Protein AF-A0A2N1UFN7-F1 (afdb_monomer)

Foldseek 3Di:
DEKEKEWAEEQAADDLVVLLVVVVVVCVVGPPRYAYEYEDQNHLLAPPDNVVSLVSNVVSPHQEYEHAPSNLVDPVSQVVQQVPPHRYAYAQFDPPPRHHHQKDWDPVDPFIEIEGEHECCQDPDDTDHSLVSVCVVVVPDPDQHAYEYEYEDQDLVSLVVSVVVCVVVSHAYEYEYAHNAAWDPPWDQDPSLYTDTSYQHYWEAPCADSQAHPVCCCCCPPVVHDDRGDGGDHKTKMWMKMFDADPSRGTDDMDIDMDTD

Mean predicted aligned error: 3.29 Å

Solvent-accessible surface area (backbone atoms only — not comparable to full-atom values): 13622 Å² total; per-residue (Å²): 114,56,29,40,34,40,37,12,38,24,29,53,87,74,58,54,69,58,48,29,54,50,43,51,54,52,28,70,75,62,36,87,79,41,45,31,32,35,31,31,19,39,20,55,51,63,47,89,59,49,69,63,52,51,48,40,45,46,78,31,62,42,63,36,38,30,52,30,75,62,8,60,74,36,68,67,41,38,51,53,40,48,62,63,83,60,63,50,31,33,43,46,26,44,65,89,88,49,64,53,39,28,59,46,78,44,66,94,46,97,60,48,34,36,40,35,22,28,43,70,58,68,62,90,67,89,51,52,61,41,68,61,54,46,50,53,51,57,74,71,51,88,72,83,58,21,35,39,34,36,41,36,34,64,52,63,64,59,57,49,49,53,58,56,70,48,54,86,65,82,64,44,42,34,38,44,16,28,70,65,44,69,58,49,85,76,54,47,70,48,96,84,22,29,32,43,32,75,19,38,10,38,22,34,25,66,54,30,50,93,28,22,21,57,69,53,39,41,36,46,72,72,71,61,43,93,70,78,91,47,69,25,48,74,45,46,32,33,23,30,34,39,40,34,26,47,95,78,39,34,46,76,48,74,51,74,54,72,51,75,96

pLDDT: mean 94.78, std 3.5, range [82.25, 98.69]

Structure (mmCIF, N/CA/C/O backbone):
data_AF-A0A2N1UFN7-F1
#
_entry.id   AF-A0A2N1UFN7-F1
#
loop_
_atom_site.group_PDB
_atom_site.id
_atom_site.type_symbol
_atom_site.label_atom_id
_atom_site.label_alt_id
_atom_site.label_comp_id
_atom_site.label_asym_id
_atom_site.label_entity_id
_atom_site.label_seq_id
_atom_site.pdbx_PDB_ins_code
_atom_site.Cartn_x
_atom_site.Cartn_y
_atom_site.Cartn_z
_atom_site.occupancy
_atom_site.B_iso_or_equiv
_atom_site.auth_seq_id
_atom_site.auth_comp_id
_atom_site.auth_asym_id
_atom_site.auth_atom_id
_atom_site.pdbx_PDB_model_num
ATOM 1 N N . MET A 1 1 ? -2.316 7.091 20.960 1.00 82.25 1 MET A N 1
ATOM 2 C CA . MET A 1 1 ? -3.104 6.844 19.736 1.00 82.25 1 MET A CA 1
ATOM 3 C C . MET A 1 1 ? -2.159 6.270 18.703 1.00 82.25 1 MET A C 1
ATOM 5 O O . MET A 1 1 ? -1.122 6.895 18.494 1.00 82.25 1 MET A O 1
ATOM 9 N N . PRO A 1 2 ? -2.437 5.084 18.143 1.00 93.38 2 PRO A N 1
ATOM 10 C CA . PRO A 1 2 ? -1.609 4.537 17.079 1.00 93.38 2 PRO A CA 1
ATOM 11 C C . PRO A 1 2 ? -1.730 5.412 15.825 1.00 93.38 2 PRO A C 1
ATOM 13 O O . PRO A 1 2 ? -2.804 5.942 15.520 1.00 93.38 2 PRO A O 1
ATOM 16 N N . VAL A 1 3 ? -0.605 5.586 15.134 1.00 96.75 3 VAL A N 1
ATOM 17 C CA . VAL A 1 3 ? -0.503 6.389 13.914 1.00 96.75 3 VAL A CA 1
ATOM 18 C C . VAL A 1 3 ? 0.134 5.535 12.838 1.00 96.75 3 VAL A C 1
ATOM 20 O O . VAL A 1 3 ? 1.147 4.880 13.084 1.00 96.75 3 VAL A O 1
ATOM 23 N N . PHE A 1 4 ? -0.463 5.550 11.656 1.00 98.06 4 PHE A N 1
ATOM 24 C CA . PHE A 1 4 ? -0.008 4.776 10.513 1.00 98.06 4 PHE A CA 1
ATOM 25 C C . PHE A 1 4 ? 0.321 5.724 9.372 1.00 98.06 4 PHE A C 1
ATOM 27 O O . PHE A 1 4 ? -0.502 6.564 9.013 1.00 98.06 4 PHE A O 1
ATOM 34 N N . ALA A 1 5 ? 1.511 5.583 8.804 1.00 98.31 5 ALA A N 1
ATOM 35 C CA . ALA A 1 5 ? 1.899 6.239 7.572 1.00 98.31 5 ALA A CA 1
ATOM 36 C C . ALA A 1 5 ? 1.827 5.232 6.427 1.00 98.31 5 ALA A C 1
ATOM 38 O O . ALA A 1 5 ? 2.474 4.188 6.471 1.00 98.31 5 ALA A O 1
ATOM 39 N N . PHE A 1 6 ? 1.063 5.558 5.392 1.00 98.38 6 PHE A N 1
ATOM 40 C CA . PHE A 1 6 ? 1.024 4.806 4.149 1.00 98.38 6 PHE A CA 1
ATOM 41 C C . PHE A 1 6 ? 1.709 5.626 3.061 1.00 98.38 6 PHE A C 1
ATOM 43 O O . PHE A 1 6 ? 1.212 6.678 2.657 1.00 98.38 6 PHE A O 1
ATOM 50 N N . LEU A 1 7 ? 2.872 5.166 2.614 1.00 98.19 7 LEU A N 1
ATOM 51 C CA . LEU A 1 7 ? 3.617 5.777 1.523 1.00 98.19 7 LEU A CA 1
ATOM 52 C C . LEU A 1 7 ? 3.103 5.242 0.182 1.00 98.19 7 LEU A C 1
ATOM 54 O O . LEU A 1 7 ? 2.781 4.054 0.058 1.00 98.19 7 LEU A O 1
ATOM 58 N N . GLY A 1 8 ? 3.064 6.114 -0.825 1.00 96.50 8 GLY A N 1
ATOM 59 C CA . GLY A 1 8 ? 2.661 5.782 -2.187 1.00 96.50 8 GLY A CA 1
ATOM 60 C C . GLY A 1 8 ? 3.509 4.675 -2.823 1.00 96.50 8 GLY A C 1
ATOM 61 O O . GLY A 1 8 ? 4.500 4.201 -2.267 1.00 96.50 8 GLY A O 1
ATOM 62 N N . VAL A 1 9 ? 3.125 4.241 -4.023 1.00 96.38 9 VAL A N 1
ATOM 63 C CA . VAL A 1 9 ? 3.780 3.115 -4.702 1.00 96.38 9 VAL A CA 1
ATOM 64 C C . VAL A 1 9 ? 5.202 3.480 -5.129 1.00 96.38 9 VAL A C 1
ATOM 66 O O . VAL A 1 9 ? 5.402 4.316 -6.011 1.00 96.38 9 VAL A O 1
ATOM 69 N N . PHE A 1 10 ? 6.197 2.807 -4.554 1.00 96.12 10 PHE A N 1
ATOM 70 C CA . PHE A 1 10 ? 7.599 2.920 -4.944 1.00 96.12 10 PHE A CA 1
ATOM 71 C C . PHE A 1 10 ? 7.788 2.293 -6.319 1.00 96.12 10 PHE A C 1
ATOM 73 O O . PHE A 1 10 ? 7.566 1.092 -6.502 1.00 96.12 10 PHE A O 1
ATOM 80 N N . GLN A 1 11 ? 8.203 3.109 -7.289 1.00 93.25 11 GLN A N 1
ATOM 81 C CA . GLN A 1 11 ? 8.347 2.668 -8.678 1.00 93.25 11 GLN A CA 1
ATOM 82 C C . GLN A 1 11 ? 9.756 2.167 -9.014 1.00 93.25 11 GLN A C 1
ATOM 84 O O . GLN A 1 11 ? 9.915 1.267 -9.839 1.00 93.25 11 GLN A O 1
ATOM 89 N N . HIS A 1 12 ? 10.777 2.726 -8.363 1.00 91.19 12 HIS A N 1
ATOM 90 C CA . HIS A 1 12 ? 12.188 2.469 -8.648 1.00 91.19 12 HIS A CA 1
ATOM 91 C C . HIS A 1 12 ? 13.033 2.508 -7.376 1.00 91.19 12 HIS A C 1
ATOM 93 O O . HIS A 1 12 ? 12.540 2.855 -6.304 1.00 91.19 12 HIS A O 1
AT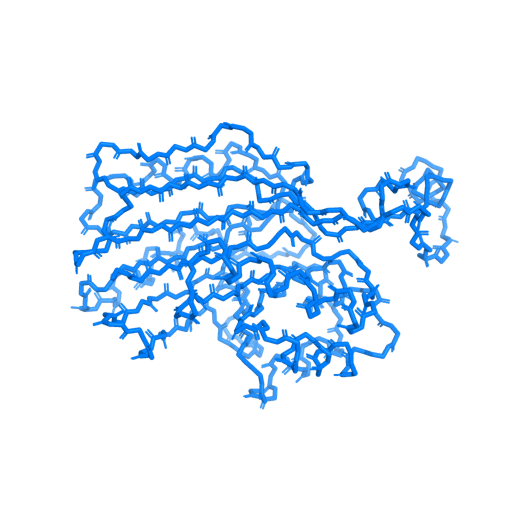OM 99 N N . GLU A 1 13 ? 14.299 2.113 -7.517 1.00 91.69 13 GLU A N 1
ATOM 100 C CA . GLU A 1 13 ? 15.307 2.140 -6.456 1.00 91.69 13 GLU A CA 1
ATOM 101 C C . GLU A 1 13 ? 15.467 3.563 -5.903 1.00 91.69 13 GLU A C 1
ATOM 103 O O . GLU A 1 13 ? 15.428 4.540 -6.654 1.00 91.69 13 GLU A O 1
ATOM 108 N N . VAL A 1 14 ? 15.629 3.675 -4.584 1.00 89.44 14 VAL A N 1
ATOM 109 C CA . VAL A 1 14 ? 15.737 4.956 -3.871 1.00 89.44 14 VAL A CA 1
ATOM 110 C C . VAL A 1 14 ? 17.028 4.955 -3.070 1.00 89.44 14 VAL A C 1
ATOM 112 O O . VAL A 1 14 ? 17.391 3.951 -2.457 1.00 89.44 14 VAL A O 1
ATOM 115 N N . ALA A 1 15 ? 17.739 6.080 -3.061 1.00 91.62 15 ALA A N 1
ATOM 116 C CA . ALA A 1 15 ? 18.946 6.200 -2.258 1.00 91.62 15 ALA A CA 1
ATOM 117 C C . ALA A 1 15 ? 18.600 6.134 -0.761 1.00 91.62 15 ALA A C 1
ATOM 119 O O . ALA A 1 15 ? 17.700 6.837 -0.300 1.00 91.62 15 ALA A O 1
ATOM 120 N N . SER A 1 16 ? 19.359 5.359 0.025 1.00 93.75 16 SER A N 1
ATOM 121 C CA . SER A 1 16 ? 19.087 5.191 1.465 1.00 93.75 16 SER A CA 1
ATOM 122 C C . SER A 1 16 ? 19.005 6.525 2.216 1.00 93.75 16 SER A C 1
ATOM 124 O O . SER A 1 16 ? 18.144 6.698 3.071 1.00 93.75 16 SER A O 1
ATOM 126 N N . GLN A 1 17 ? 19.832 7.514 1.861 1.00 94.50 17 GLN A N 1
ATOM 127 C CA . GLN A 1 17 ? 19.780 8.831 2.500 1.00 94.50 17 GLN A CA 1
ATOM 128 C C . GLN A 1 17 ? 18.464 9.577 2.231 1.00 94.50 17 GLN A C 1
ATOM 130 O O . GLN A 1 17 ? 17.954 10.244 3.128 1.00 94.50 17 GLN A O 1
ATOM 135 N N . GLN A 1 18 ? 17.917 9.481 1.014 1.00 94.25 18 GLN A N 1
ATOM 136 C CA . GLN A 1 18 ? 16.607 10.056 0.699 1.00 94.25 18 GLN A CA 1
ATOM 137 C C . GLN A 1 18 ? 15.526 9.326 1.492 1.00 94.25 18 GLN A C 1
ATOM 139 O O . GLN A 1 18 ? 14.707 9.957 2.148 1.00 94.25 18 GLN A O 1
ATOM 144 N N . LEU A 1 19 ? 15.579 7.997 1.531 1.00 96.00 19 LEU A N 1
ATOM 145 C CA . LEU A 1 19 ? 14.581 7.235 2.263 1.00 96.00 19 LEU A CA 1
ATOM 146 C C . LEU A 1 19 ? 14.587 7.531 3.771 1.00 96.00 19 LEU A C 1
ATOM 148 O O . LEU A 1 19 ? 13.523 7.748 4.341 1.00 96.00 19 LEU A O 1
ATOM 152 N N . ARG A 1 20 ? 15.764 7.630 4.402 1.00 96.81 20 ARG A N 1
ATOM 153 C CA . ARG A 1 20 ? 15.883 8.023 5.817 1.00 96.81 20 ARG A CA 1
ATOM 154 C C . ARG A 1 20 ? 15.284 9.402 6.073 1.00 96.81 20 ARG A C 1
ATOM 156 O O . ARG A 1 20 ? 14.457 9.542 6.960 1.00 96.81 20 ARG A O 1
AT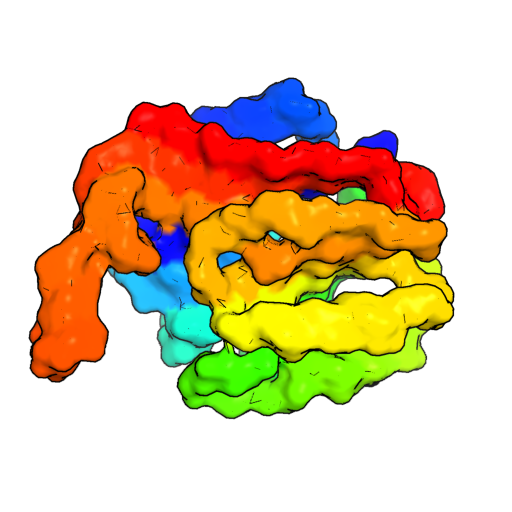OM 163 N N . LYS A 1 21 ? 15.614 10.398 5.242 1.00 96.94 21 LYS A N 1
ATOM 164 C CA . LYS A 1 21 ? 15.040 11.749 5.361 1.00 96.94 21 LYS A CA 1
ATOM 165 C C . LYS A 1 21 ? 13.514 11.755 5.221 1.00 96.94 21 LYS A C 1
ATOM 167 O O . LYS A 1 21 ? 12.856 12.499 5.940 1.00 96.94 21 LYS A O 1
ATOM 172 N N . LEU A 1 22 ? 12.959 10.942 4.317 1.00 97.31 22 LEU A N 1
ATOM 173 C CA . LEU A 1 22 ? 11.509 10.787 4.185 1.00 97.31 22 LEU A CA 1
ATOM 174 C C . LEU A 1 22 ? 10.903 10.207 5.466 1.00 97.31 22 LEU A C 1
ATOM 176 O O . LEU A 1 22 ? 9.940 10.762 5.988 1.00 97.31 22 LEU A O 1
ATOM 180 N N . VAL A 1 23 ? 11.454 9.099 5.968 1.00 97.62 23 VAL A N 1
ATOM 181 C CA . VAL A 1 23 ? 10.949 8.440 7.180 1.00 97.62 23 VAL A CA 1
ATOM 182 C C . VAL A 1 23 ? 11.063 9.368 8.390 1.00 97.62 23 VAL A C 1
ATOM 184 O O . VAL A 1 23 ? 10.107 9.476 9.155 1.00 97.62 23 VAL A O 1
ATOM 187 N N . ASP A 1 24 ? 12.170 10.097 8.525 1.00 97.06 24 ASP A N 1
ATOM 188 C CA . ASP A 1 24 ? 12.367 11.093 9.579 1.00 97.06 24 ASP A CA 1
ATOM 189 C C . ASP A 1 24 ? 11.321 12.212 9.496 1.00 97.06 24 ASP A C 1
ATOM 191 O O . ASP A 1 24 ? 10.723 12.572 10.508 1.00 97.06 24 ASP A O 1
ATOM 195 N N . ALA A 1 25 ? 11.040 12.733 8.296 1.00 96.88 25 ALA A N 1
ATOM 196 C CA . ALA A 1 25 ? 10.016 13.757 8.097 1.00 96.88 25 ALA A CA 1
ATOM 197 C C . ALA A 1 25 ? 8.606 13.239 8.426 1.00 96.88 25 ALA A C 1
ATOM 199 O O . ALA A 1 25 ? 7.841 13.904 9.125 1.00 96.88 25 ALA A O 1
ATOM 200 N N . VAL A 1 26 ? 8.280 12.021 7.989 1.00 97.56 26 VAL A N 1
ATOM 201 C CA . VAL A 1 26 ? 7.015 11.343 8.300 1.00 97.56 26 VAL A CA 1
ATOM 202 C C . VAL A 1 26 ? 6.857 11.147 9.809 1.00 97.56 26 VAL A C 1
ATOM 204 O O . VAL A 1 26 ? 5.810 11.475 10.369 1.00 97.56 26 VAL A O 1
ATOM 207 N N . ARG A 1 27 ? 7.900 10.671 10.499 1.00 97.12 27 ARG A N 1
ATOM 208 C CA . ARG A 1 27 ? 7.889 10.484 11.959 1.00 97.12 27 ARG A CA 1
ATOM 209 C C . ARG A 1 27 ? 7.880 11.812 12.715 1.00 97.12 27 ARG A C 1
ATOM 211 O O . ARG A 1 27 ? 7.252 11.882 13.765 1.00 97.12 27 ARG A O 1
ATOM 218 N N . ALA A 1 28 ? 8.484 12.876 12.188 1.00 96.94 28 ALA A N 1
ATOM 219 C CA . ALA A 1 28 ? 8.395 14.212 12.781 1.00 96.94 28 ALA A CA 1
ATOM 220 C C . ALA A 1 28 ? 6.955 14.757 12.766 1.00 96.94 28 ALA A C 1
ATOM 222 O O . ALA A 1 28 ? 6.537 15.415 13.717 1.00 96.94 28 ALA A O 1
ATOM 223 N N . LEU A 1 29 ? 6.180 14.442 11.721 1.00 97.00 29 LEU A N 1
ATOM 224 C CA . LEU A 1 29 ? 4.768 14.825 11.602 1.00 97.00 29 LEU A CA 1
ATOM 225 C C . LEU A 1 29 ? 3.832 13.921 12.425 1.00 97.00 29 LEU A C 1
ATOM 227 O O . LEU A 1 29 ? 2.841 14.393 12.983 1.00 97.00 29 LEU A O 1
ATOM 231 N N . ALA A 1 30 ? 4.129 12.621 12.490 1.00 95.81 30 ALA A N 1
ATOM 232 C CA . ALA A 1 30 ? 3.262 11.602 13.087 1.00 95.81 30 ALA A CA 1
ATOM 233 C C . ALA A 1 30 ? 3.571 11.281 14.564 1.00 95.81 30 ALA A C 1
ATOM 235 O O . ALA A 1 30 ? 2.698 10.803 15.290 1.00 95.81 30 ALA A O 1
ATOM 236 N N . GLY A 1 31 ? 4.806 11.529 15.003 1.00 94.19 31 GLY A N 1
ATOM 237 C CA . GLY A 1 31 ? 5.384 11.052 16.259 1.00 94.19 31 GLY A CA 1
ATOM 238 C C . GLY A 1 31 ? 6.203 9.761 16.098 1.00 94.19 31 GLY A C 1
ATOM 239 O O . GLY A 1 31 ? 5.987 8.961 15.186 1.00 94.19 31 GLY A O 1
ATOM 240 N N . ASN A 1 32 ? 7.137 9.526 17.029 1.00 88.12 32 ASN A N 1
ATOM 241 C CA . ASN A 1 32 ? 8.119 8.431 16.947 1.00 88.12 32 ASN A CA 1
ATOM 242 C C . ASN A 1 32 ? 7.503 7.020 16.898 1.00 88.12 32 ASN A C 1
ATOM 244 O O . ASN A 1 32 ? 8.111 6.123 16.324 1.00 88.12 32 ASN A O 1
ATOM 248 N N . GLY A 1 33 ? 6.308 6.829 17.467 1.00 91.31 33 GLY A N 1
ATOM 249 C CA . GLY A 1 33 ? 5.582 5.551 17.464 1.00 91.31 33 GLY A CA 1
ATOM 250 C C . GLY A 1 33 ? 4.783 5.261 16.189 1.00 91.31 33 GLY A C 1
ATOM 251 O O . GLY A 1 33 ? 3.986 4.329 16.187 1.00 91.31 33 GLY A O 1
ATOM 252 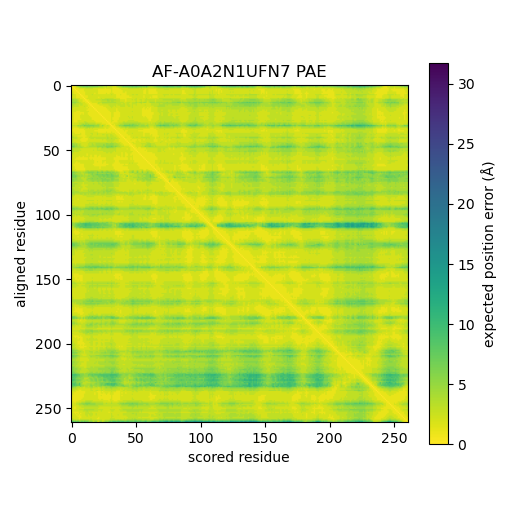N N . CYS A 1 34 ? 4.935 6.073 15.138 1.00 96.25 34 CYS A N 1
ATOM 253 C CA . CYS A 1 34 ? 4.279 5.852 13.853 1.00 96.25 34 CYS A CA 1
ATOM 254 C C . CYS A 1 34 ? 4.780 4.563 13.186 1.00 96.25 34 CYS A C 1
ATOM 256 O O . CYS A 1 34 ? 5.988 4.323 13.147 1.00 96.25 34 CYS A O 1
ATOM 258 N N . ILE A 1 35 ? 3.861 3.770 12.637 1.00 97.69 35 ILE A N 1
ATOM 259 C CA . ILE A 1 35 ? 4.190 2.626 11.783 1.00 97.69 35 ILE A CA 1
ATOM 260 C C . ILE A 1 35 ? 4.182 3.082 10.331 1.00 97.69 35 ILE A C 1
ATOM 262 O O . ILE A 1 35 ? 3.160 3.553 9.833 1.00 97.69 35 ILE A O 1
ATOM 266 N N . VAL A 1 36 ? 5.313 2.931 9.649 1.00 98.25 36 VAL A N 1
ATOM 267 C CA . VAL A 1 36 ? 5.513 3.385 8.273 1.00 98.25 36 VAL A CA 1
ATOM 268 C C . VAL A 1 36 ? 5.442 2.203 7.319 1.00 98.25 36 VAL A C 1
ATOM 270 O O . VAL A 1 36 ? 6.268 1.296 7.361 1.00 98.25 36 VAL A O 1
ATOM 273 N N . MET A 1 37 ? 4.463 2.223 6.426 1.00 98.31 37 MET A N 1
ATOM 274 C CA . MET A 1 37 ? 4.212 1.165 5.456 1.00 98.31 37 MET A CA 1
ATOM 275 C C . MET A 1 37 ? 4.328 1.710 4.039 1.00 98.31 37 MET A C 1
ATOM 277 O O . MET A 1 37 ? 3.991 2.867 3.793 1.00 98.31 37 MET A O 1
ATOM 281 N N . CYS A 1 38 ? 4.752 0.890 3.081 1.00 97.06 38 CYS A N 1
ATOM 282 C CA . CYS A 1 38 ? 4.764 1.305 1.679 1.00 97.06 38 CYS A CA 1
ATOM 283 C C . CYS A 1 38 ? 4.370 0.190 0.716 1.00 97.06 38 CYS A C 1
ATOM 285 O O . CYS A 1 38 ? 4.539 -1.001 0.987 1.00 97.06 38 CYS A O 1
ATOM 287 N N . ASN A 1 39 ? 3.860 0.579 -0.450 1.00 96.12 39 ASN A N 1
ATOM 288 C CA . ASN A 1 39 ? 3.689 -0.347 -1.560 1.00 96.12 39 ASN A CA 1
ATOM 289 C C . ASN A 1 39 ? 4.953 -0.349 -2.429 1.00 96.12 39 ASN A C 1
ATOM 291 O O . ASN A 1 39 ? 5.400 0.696 -2.892 1.00 96.12 39 ASN A O 1
ATOM 295 N N . THR A 1 40 ? 5.521 -1.526 -2.681 1.00 96.25 40 THR A N 1
ATOM 296 C CA . THR A 1 40 ? 6.774 -1.698 -3.432 1.00 96.25 40 THR A CA 1
ATOM 297 C C . THR A 1 40 ? 6.561 -2.325 -4.808 1.00 96.25 40 THR A C 1
ATOM 299 O O . THR A 1 40 ? 7.507 -2.829 -5.410 1.00 96.25 40 THR A O 1
ATOM 302 N N . GLY A 1 41 ? 5.330 -2.309 -5.332 1.00 92.75 41 GLY A N 1
ATOM 303 C CA . GLY A 1 41 ? 4.951 -2.996 -6.568 1.00 92.75 41 GLY A CA 1
ATOM 304 C C . GLY A 1 41 ? 5.861 -2.698 -7.760 1.00 92.75 41 GLY A C 1
ATOM 305 O O . GLY A 1 41 ? 6.317 -3.632 -8.420 1.00 92.75 41 GLY A O 1
ATOM 306 N N . GLY A 1 42 ? 6.174 -1.425 -8.014 1.00 92.31 42 GLY A N 1
ATOM 307 C CA . GLY A 1 42 ? 7.066 -1.043 -9.110 1.00 92.31 42 GLY A CA 1
ATOM 308 C C . GLY A 1 42 ? 8.537 -1.348 -8.814 1.00 92.31 42 GLY A C 1
ATOM 309 O O . GLY A 1 42 ? 9.220 -1.944 -9.650 1.00 92.31 42 GLY A O 1
ATOM 310 N N . LEU A 1 43 ? 9.007 -1.035 -7.604 1.00 94.25 43 LEU A N 1
ATOM 311 C CA . LEU A 1 43 ? 10.373 -1.302 -7.154 1.00 94.25 43 LEU A CA 1
ATOM 312 C C . LEU A 1 43 ? 10.698 -2.795 -7.250 1.00 94.25 43 LEU A C 1
ATOM 314 O O . LEU A 1 43 ? 11.660 -3.178 -7.908 1.00 94.25 43 LEU A O 1
ATOM 318 N N . PHE A 1 44 ? 9.877 -3.662 -6.663 1.00 94.56 44 PHE A N 1
ATOM 319 C CA . PHE A 1 44 ? 10.129 -5.103 -6.660 1.00 94.56 44 PHE A CA 1
ATOM 320 C C . PHE A 1 44 ? 9.968 -5.714 -8.057 1.00 94.56 44 PHE A C 1
ATOM 322 O O . PHE A 1 44 ? 10.627 -6.707 -8.371 1.00 94.56 44 PHE A O 1
ATOM 329 N N . ALA A 1 45 ? 9.162 -5.108 -8.934 1.00 91.00 45 ALA A N 1
ATOM 330 C CA . ALA A 1 45 ? 9.048 -5.519 -10.331 1.00 91.00 45 ALA A CA 1
ATOM 331 C C . ALA A 1 45 ? 10.270 -5.136 -11.188 1.00 91.00 45 ALA A C 1
ATOM 333 O O . ALA A 1 45 ? 10.514 -5.784 -12.202 1.00 91.00 45 ALA A O 1
ATOM 334 N N . ASN A 1 46 ? 11.053 -4.122 -10.805 1.00 88.31 46 ASN A N 1
ATOM 335 C CA . ASN A 1 46 ? 12.116 -3.585 -11.667 1.00 88.31 46 ASN A CA 1
ATOM 336 C C . ASN A 1 46 ? 13.524 -3.604 -11.053 1.00 88.31 46 ASN A C 1
ATOM 338 O O . ASN A 1 46 ? 14.489 -3.510 -11.805 1.00 88.31 46 ASN A O 1
ATOM 342 N N . ALA A 1 47 ? 13.669 -3.747 -9.732 1.00 90.50 47 ALA A N 1
ATOM 343 C CA . ALA A 1 47 ? 14.966 -3.703 -9.060 1.00 90.50 47 ALA A CA 1
ATOM 344 C C . ALA A 1 47 ? 15.912 -4.778 -9.606 1.00 90.50 47 ALA A C 1
ATOM 346 O O . ALA A 1 47 ? 15.530 -5.955 -9.737 1.00 90.50 47 ALA A O 1
ATOM 347 N N . ALA A 1 48 ? 17.146 -4.365 -9.898 1.00 87.75 48 ALA A N 1
ATOM 348 C CA . ALA A 1 48 ? 18.197 -5.263 -10.362 1.00 87.75 48 ALA A CA 1
ATOM 349 C C . ALA A 1 48 ? 18.728 -6.105 -9.196 1.00 87.75 48 ALA A C 1
ATOM 351 O O . ALA A 1 48 ? 18.924 -7.312 -9.335 1.00 87.75 48 ALA A O 1
ATOM 352 N N . ARG A 1 49 ? 18.895 -5.475 -8.026 1.00 91.00 49 ARG A N 1
ATOM 353 C CA . ARG A 1 49 ? 19.347 -6.114 -6.785 1.00 91.00 49 ARG A CA 1
ATOM 354 C C . ARG A 1 49 ? 18.275 -5.988 -5.706 1.00 91.00 49 ARG A C 1
ATOM 356 O O . ARG A 1 49 ? 18.374 -5.154 -4.808 1.00 91.00 49 ARG A O 1
ATOM 363 N N . LEU A 1 50 ? 17.238 -6.817 -5.820 1.00 93.25 50 LEU A N 1
ATOM 364 C CA . LEU A 1 50 ? 16.065 -6.751 -4.945 1.00 93.25 50 LEU A CA 1
ATOM 365 C C . LEU A 1 50 ? 16.433 -6.827 -3.457 1.00 93.25 50 LEU A C 1
ATOM 367 O O . LEU A 1 50 ? 16.009 -5.963 -2.700 1.00 93.25 50 LEU A O 1
ATOM 371 N N . ASP A 1 51 ? 17.267 -7.785 -3.052 1.00 92.81 51 ASP A N 1
ATOM 372 C CA . ASP A 1 51 ? 17.599 -7.987 -1.634 1.00 92.81 51 ASP A CA 1
ATOM 373 C C . ASP A 1 51 ? 18.231 -6.748 -0.988 1.00 92.81 51 ASP A C 1
ATOM 375 O O . ASP A 1 51 ? 17.832 -6.358 0.105 1.00 92.81 51 ASP A O 1
ATOM 379 N N . SER A 1 52 ? 19.147 -6.069 -1.691 1.00 93.88 52 SER A N 1
ATOM 380 C CA . SER A 1 52 ? 19.744 -4.826 -1.183 1.00 93.88 52 SER A CA 1
ATOM 381 C C . SER A 1 52 ? 18.738 -3.682 -1.090 1.00 93.88 52 SER A C 1
ATOM 383 O O . SER A 1 52 ? 18.831 -2.862 -0.187 1.00 93.88 52 SER A O 1
ATOM 385 N N . GLN A 1 53 ? 17.764 -3.615 -2.002 1.00 95.25 53 GLN A N 1
ATOM 386 C CA . GLN A 1 53 ? 16.723 -2.585 -1.935 1.00 95.25 53 GLN A CA 1
ATOM 387 C C . GLN A 1 53 ? 15.785 -2.830 -0.757 1.00 95.25 53 GLN A C 1
ATOM 389 O O . GLN A 1 53 ? 15.366 -1.888 -0.097 1.00 95.25 53 GLN A O 1
ATOM 394 N N . VAL A 1 54 ? 15.484 -4.094 -0.466 1.00 96.06 54 VAL A N 1
ATOM 395 C CA . VAL A 1 54 ? 14.662 -4.470 0.683 1.00 96.06 54 VAL A CA 1
ATOM 396 C C . VAL A 1 54 ? 15.368 -4.117 1.988 1.00 96.06 54 VAL A C 1
ATOM 398 O O . VAL A 1 54 ? 14.762 -3.494 2.852 1.00 96.06 54 VAL A O 1
ATOM 401 N N . GLU A 1 55 ? 16.654 -4.443 2.106 1.00 96.06 55 GLU A N 1
ATOM 402 C CA . GLU A 1 55 ? 17.470 -4.060 3.261 1.00 96.06 55 GLU A CA 1
ATOM 403 C C . GLU A 1 55 ? 17.491 -2.538 3.450 1.00 96.06 55 GLU A C 1
ATOM 405 O O . GLU A 1 55 ? 17.186 -2.057 4.537 1.00 96.06 55 GLU A O 1
ATOM 410 N N . VAL A 1 56 ? 17.694 -1.768 2.373 1.00 97.00 56 VAL A N 1
ATOM 411 C CA . VAL A 1 56 ? 17.610 -0.298 2.414 1.00 97.00 56 VAL A CA 1
ATOM 412 C C . VAL A 1 56 ? 16.247 0.192 2.908 1.00 97.00 56 VAL A C 1
ATOM 414 O O . VAL A 1 56 ? 16.217 1.152 3.679 1.00 97.00 56 VAL A O 1
ATOM 417 N N . LEU A 1 57 ? 15.135 -0.429 2.494 1.00 97.75 57 LEU A N 1
ATOM 418 C CA . LEU A 1 57 ? 13.797 -0.045 2.958 1.00 97.75 57 LEU A CA 1
ATOM 419 C C . LEU A 1 57 ? 13.681 -0.173 4.480 1.00 97.75 57 LEU A C 1
ATOM 421 O O . LEU A 1 57 ? 13.367 0.804 5.162 1.00 97.75 57 LEU A O 1
ATOM 425 N N . PHE A 1 58 ? 13.983 -1.358 5.006 1.00 97.75 58 PHE A N 1
ATOM 426 C CA . PHE A 1 58 ? 13.816 -1.656 6.426 1.00 97.75 58 PHE A CA 1
ATOM 427 C C . PHE A 1 58 ? 14.841 -0.934 7.307 1.00 97.75 58 PHE A C 1
ATOM 429 O O . PHE A 1 58 ? 14.470 -0.347 8.320 1.00 97.75 58 PHE A O 1
ATOM 436 N N . GLU A 1 59 ? 16.111 -0.866 6.898 1.00 97.12 59 GLU A N 1
ATOM 437 C CA . GLU A 1 59 ? 17.145 -0.118 7.631 1.00 97.12 59 GLU A CA 1
ATOM 438 C C . GLU A 1 59 ? 16.906 1.397 7.644 1.00 97.12 59 GLU A C 1
ATOM 440 O O . GLU A 1 59 ? 17.456 2.106 8.489 1.00 97.12 59 GLU A O 1
ATOM 445 N N . SER A 1 60 ? 16.100 1.913 6.714 1.00 97.38 60 SER A N 1
ATOM 446 C CA . SER A 1 60 ? 15.697 3.323 6.713 1.00 97.38 60 SER A CA 1
ATOM 447 C C . SER A 1 60 ? 14.467 3.596 7.584 1.00 97.38 60 SER A C 1
ATOM 449 O O . SER A 1 60 ? 14.069 4.750 7.697 1.00 97.38 60 SER A O 1
ATOM 451 N N . GLY A 1 61 ? 13.882 2.567 8.212 1.00 96.94 61 GLY A N 1
ATOM 452 C CA . GLY A 1 61 ? 12.779 2.696 9.166 1.00 96.94 61 GLY A CA 1
ATOM 453 C C . GLY A 1 61 ? 11.377 2.500 8.581 1.00 96.94 61 GLY A C 1
ATOM 454 O O . GLY A 1 61 ? 10.410 2.951 9.201 1.00 96.94 61 GLY A O 1
ATOM 455 N N . ILE A 1 62 ? 11.264 1.859 7.409 1.00 98.06 62 ILE A N 1
ATOM 456 C CA . ILE A 1 62 ? 9.998 1.283 6.928 1.00 98.06 62 ILE A CA 1
ATOM 457 C C . ILE A 1 62 ? 9.702 0.028 7.749 1.00 98.06 62 ILE A C 1
ATOM 459 O O . ILE A 1 62 ? 10.565 -0.831 7.889 1.00 98.06 62 ILE A O 1
ATOM 463 N N . ASP A 1 63 ? 8.485 -0.090 8.264 1.00 97.94 63 ASP A N 1
ATOM 464 C CA . ASP A 1 63 ? 8.072 -1.164 9.168 1.00 97.94 63 ASP A CA 1
ATOM 465 C C . ASP A 1 63 ? 7.392 -2.330 8.434 1.00 97.94 63 ASP A C 1
ATOM 467 O O . ASP A 1 63 ? 7.429 -3.462 8.908 1.00 97.94 63 ASP A O 1
ATOM 471 N N . LEU A 1 64 ? 6.763 -2.080 7.279 1.00 98.00 64 LEU A N 1
ATOM 472 C CA . LEU A 1 64 ? 6.031 -3.098 6.518 1.00 98.00 64 LEU A CA 1
ATOM 473 C C . LEU A 1 64 ? 5.940 -2.733 5.038 1.00 98.00 64 LEU A C 1
ATOM 475 O O . LEU A 1 64 ? 5.768 -1.567 4.682 1.00 98.00 64 LEU A O 1
ATOM 479 N N . VAL A 1 65 ? 5.999 -3.737 4.162 1.00 98.00 65 VAL A N 1
ATOM 480 C CA . VAL A 1 65 ? 5.850 -3.514 2.717 1.00 98.00 65 VAL A CA 1
ATOM 481 C C . VAL A 1 65 ? 4.789 -4.403 2.077 1.00 98.00 65 VAL A C 1
ATOM 483 O O . VAL A 1 65 ? 4.629 -5.576 2.420 1.00 98.00 65 VAL A O 1
ATOM 486 N N . PHE A 1 66 ? 4.099 -3.844 1.086 1.00 97.81 66 PHE A N 1
ATOM 487 C CA . PHE A 1 66 ? 3.148 -4.551 0.236 1.00 97.81 66 PHE A CA 1
ATOM 488 C C . PHE A 1 66 ? 3.762 -4.775 -1.148 1.00 97.81 66 PHE A C 1
ATOM 490 O O . PHE A 1 66 ? 3.964 -3.806 -1.888 1.00 97.81 66 PHE A O 1
ATOM 497 N N . PRO A 1 67 ? 4.037 -6.024 -1.555 1.00 92.44 67 PRO A N 1
ATOM 498 C CA . PRO A 1 67 ? 4.405 -6.307 -2.924 1.00 92.44 67 PRO A CA 1
ATOM 499 C C . PRO A 1 67 ? 3.145 -6.162 -3.787 1.00 92.44 67 PRO A C 1
ATOM 501 O O . PRO A 1 67 ? 2.156 -6.871 -3.601 1.00 92.44 67 PRO A O 1
ATOM 504 N N . GLY A 1 68 ? 3.168 -5.217 -4.725 1.00 85.69 68 GLY A N 1
ATOM 505 C CA . GLY A 1 68 ? 2.123 -5.098 -5.741 1.00 85.69 68 GLY A CA 1
ATOM 506 C C . GLY A 1 68 ? 2.092 -6.306 -6.683 1.00 85.69 68 GLY A C 1
ATOM 507 O O . GLY A 1 68 ? 2.958 -7.181 -6.655 1.00 85.69 68 GLY A O 1
ATOM 508 N N . GLU A 1 69 ? 1.108 -6.335 -7.572 1.00 88.75 69 GLU A N 1
ATOM 509 C CA . GLU A 1 69 ? 0.875 -7.454 -8.489 1.00 88.75 69 GLU A CA 1
ATOM 510 C C . GLU A 1 69 ? 2.131 -7.834 -9.300 1.00 88.75 69 GLU A C 1
ATOM 512 O O . GLU A 1 69 ? 2.582 -8.981 -9.293 1.00 88.75 69 GLU A O 1
ATOM 517 N N . GLN A 1 70 ? 2.726 -6.851 -9.980 1.00 86.56 70 GLN A N 1
ATOM 518 C CA . GLN A 1 70 ? 3.860 -7.067 -10.884 1.00 86.56 70 GLN A CA 1
ATOM 519 C C . GLN A 1 70 ? 5.103 -7.591 -10.153 1.00 86.56 70 GLN A C 1
ATOM 521 O O . GLN A 1 70 ? 5.920 -8.298 -10.746 1.00 86.56 70 GLN A O 1
ATOM 526 N N . ALA A 1 71 ? 5.238 -7.286 -8.860 1.00 88.81 71 ALA A N 1
ATOM 527 C CA . ALA A 1 71 ? 6.303 -7.826 -8.032 1.00 88.81 71 ALA A CA 1
ATOM 528 C C . ALA A 1 71 ? 6.165 -9.345 -7.909 1.00 88.81 71 ALA A C 1
ATOM 530 O O . ALA A 1 71 ? 7.110 -10.074 -8.200 1.00 88.81 71 ALA A O 1
ATOM 531 N N . ILE A 1 72 ? 4.972 -9.837 -7.567 1.00 88.62 72 ILE A N 1
ATOM 532 C CA . ILE A 1 72 ? 4.716 -11.266 -7.340 1.00 88.62 72 ILE A CA 1
ATOM 533 C C . ILE A 1 72 ? 4.900 -12.109 -8.612 1.00 88.62 72 ILE A C 1
ATOM 535 O O . ILE A 1 72 ? 5.221 -13.297 -8.524 1.00 88.62 72 ILE A O 1
ATOM 539 N N . ALA A 1 73 ? 4.811 -11.511 -9.803 1.00 87.00 73 ALA A N 1
ATOM 540 C CA . ALA A 1 73 ? 5.154 -12.190 -11.054 1.00 87.00 73 ALA A CA 1
ATOM 541 C C . ALA A 1 73 ? 6.644 -12.596 -11.143 1.00 87.00 73 ALA A C 1
ATOM 543 O O . ALA A 1 73 ? 6.973 -13.569 -11.830 1.00 87.00 73 ALA A O 1
ATOM 544 N N . ARG A 1 74 ? 7.558 -11.929 -10.419 1.00 90.88 74 ARG A N 1
ATOM 545 C CA . ARG A 1 74 ? 9.001 -12.235 -10.432 1.00 90.88 74 ARG A CA 1
ATOM 546 C C . ARG A 1 74 ? 9.379 -13.305 -9.412 1.00 90.88 74 ARG A C 1
ATOM 548 O O . ARG A 1 74 ? 9.023 -13.227 -8.240 1.00 90.88 74 ARG A O 1
ATOM 555 N N . GLY A 1 75 ? 10.210 -14.257 -9.845 1.00 91.25 75 GLY A N 1
ATOM 556 C CA . GLY A 1 75 ? 10.747 -15.312 -8.978 1.00 91.25 75 GLY A CA 1
ATOM 557 C C . GLY A 1 75 ? 11.486 -14.768 -7.753 1.00 91.25 75 GLY A C 1
ATOM 558 O O . GLY A 1 75 ? 11.210 -15.208 -6.647 1.00 91.25 75 GLY A O 1
ATOM 559 N N . ALA A 1 76 ? 12.336 -13.749 -7.930 1.00 92.00 76 ALA A N 1
ATOM 560 C CA . ALA A 1 76 ? 13.079 -13.129 -6.829 1.00 92.00 76 ALA A CA 1
ATOM 561 C C .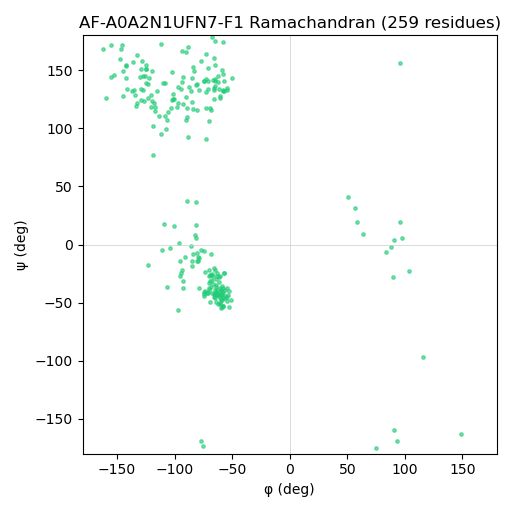 ALA A 1 76 ? 12.161 -12.548 -5.736 1.00 92.00 76 ALA A C 1
ATOM 563 O O . ALA A 1 76 ? 12.392 -12.780 -4.555 1.00 92.00 76 ALA A O 1
ATOM 564 N N . ALA A 1 77 ? 11.083 -11.855 -6.119 1.00 92.75 77 ALA A N 1
ATOM 565 C CA . ALA A 1 77 ? 10.130 -11.309 -5.157 1.00 92.75 77 ALA A CA 1
ATOM 566 C C . ALA A 1 77 ? 9.333 -12.411 -4.448 1.00 92.75 77 ALA A C 1
ATOM 568 O O . ALA A 1 77 ? 9.098 -12.307 -3.249 1.00 92.75 77 ALA A O 1
ATOM 569 N N . ARG A 1 78 ? 8.969 -13.498 -5.145 1.00 92.81 78 ARG A N 1
ATOM 570 C CA . ARG A 1 78 ? 8.344 -14.659 -4.490 1.00 92.81 78 ARG A CA 1
ATOM 571 C C . ARG A 1 78 ? 9.283 -15.335 -3.494 1.00 92.81 78 ARG A C 1
ATOM 573 O O . ARG A 1 78 ? 8.832 -15.687 -2.410 1.00 92.81 78 ARG A O 1
ATOM 580 N N . SER A 1 79 ? 10.565 -15.483 -3.829 1.00 94.12 79 SER A N 1
ATOM 581 C CA . SER A 1 79 ? 11.573 -16.022 -2.907 1.00 94.12 79 SER A CA 1
ATOM 582 C C . SER A 1 79 ? 11.748 -15.133 -1.676 1.00 94.12 79 SER A C 1
ATOM 584 O O . SER A 1 79 ? 11.769 -15.641 -0.559 1.00 94.12 79 SER A O 1
ATOM 586 N N . LEU A 1 80 ? 11.800 -13.810 -1.865 1.00 94.38 80 LEU A N 1
ATOM 587 C CA . LEU A 1 80 ? 11.857 -12.839 -0.772 1.00 94.38 80 LEU A CA 1
ATOM 588 C C . LEU A 1 80 ? 10.650 -12.983 0.162 1.00 94.38 80 LEU A C 1
ATOM 590 O O . LEU A 1 80 ? 10.822 -13.161 1.365 1.00 94.38 80 LEU A O 1
ATOM 594 N N . VAL A 1 81 ? 9.438 -12.953 -0.397 1.00 93.94 81 VAL A N 1
ATOM 595 C CA . VAL A 1 81 ? 8.181 -13.099 0.352 1.00 93.94 81 VAL A CA 1
ATOM 596 C C . VAL A 1 81 ? 8.132 -14.442 1.092 1.00 93.94 81 VAL A C 1
ATOM 598 O O . VAL A 1 81 ? 7.752 -14.494 2.257 1.00 93.94 81 VAL A O 1
ATOM 601 N N . GLY A 1 82 ? 8.552 -15.529 0.438 1.00 94.19 82 GLY A N 1
ATOM 602 C CA . GLY A 1 82 ? 8.575 -16.870 1.022 1.00 94.19 82 GLY A CA 1
ATOM 603 C C . GLY A 1 82 ? 9.627 -17.076 2.112 1.00 94.19 82 GLY A C 1
ATOM 604 O O . GLY A 1 82 ? 9.466 -17.973 2.932 1.00 94.19 82 GLY A O 1
ATOM 605 N N . SER A 1 83 ? 10.682 -16.255 2.145 1.00 94.50 83 SER A N 1
ATOM 606 C CA . SER A 1 83 ? 11.749 -16.368 3.148 1.00 94.50 83 SER A CA 1
ATOM 607 C C . SER A 1 83 ? 11.298 -16.004 4.564 1.00 94.50 83 SER A C 1
ATOM 609 O O . SER A 1 83 ? 11.922 -16.439 5.527 1.00 94.50 83 SER A O 1
ATOM 611 N N . GLY A 1 84 ? 10.266 -15.162 4.696 1.00 92.50 84 GLY A N 1
ATOM 612 C CA . GLY A 1 84 ? 9.816 -14.630 5.985 1.00 92.50 84 GLY A CA 1
ATOM 613 C C . GLY A 1 84 ? 10.840 -13.743 6.708 1.00 92.50 84 GLY A C 1
ATOM 614 O O . GLY A 1 84 ? 10.608 -13.383 7.856 1.00 92.50 84 GLY A O 1
ATOM 615 N N . ARG A 1 85 ? 11.962 -13.372 6.067 1.00 94.06 85 ARG A N 1
ATOM 616 C CA . ARG A 1 85 ? 13.021 -12.546 6.683 1.00 94.06 85 ARG A CA 1
ATOM 617 C C . ARG A 1 85 ? 12.540 -11.136 7.039 1.00 94.06 85 ARG A C 1
ATOM 619 O O . ARG A 1 85 ? 13.069 -10.527 7.962 1.00 94.06 85 ARG A O 1
ATOM 626 N N . TRP A 1 86 ? 11.575 -10.621 6.285 1.00 95.75 86 TRP A N 1
ATOM 627 C CA . TRP A 1 86 ? 11.094 -9.249 6.379 1.00 95.75 86 TRP A CA 1
ATOM 628 C C . TRP A 1 86 ? 9.565 -9.214 6.500 1.00 95.75 86 TRP A C 1
ATOM 630 O O . TRP A 1 86 ? 8.903 -10.096 5.942 1.00 95.75 86 TRP A O 1
ATOM 640 N N . PRO A 1 87 ? 8.984 -8.199 7.165 1.00 96.44 87 PRO A N 1
ATOM 641 C CA . PRO A 1 87 ? 7.535 -8.039 7.271 1.00 96.44 87 PRO A CA 1
ATOM 642 C C . PRO A 1 87 ? 6.947 -7.582 5.926 1.00 96.44 87 PRO A C 1
ATOM 644 O O . PRO A 1 87 ? 6.859 -6.395 5.600 1.00 96.44 87 PRO A O 1
ATOM 647 N N . VAL A 1 88 ? 6.567 -8.568 5.115 1.00 97.12 88 VAL A N 1
ATOM 648 C CA . VAL A 1 88 ? 5.994 -8.389 3.779 1.00 97.12 88 VAL A CA 1
ATOM 649 C C . VAL A 1 88 ? 4.595 -9.001 3.741 1.00 97.12 88 VAL A C 1
ATOM 651 O O . VAL A 1 88 ? 4.440 -10.196 3.988 1.00 97.12 88 VAL A O 1
ATOM 654 N N . VAL A 1 89 ? 3.585 -8.208 3.375 1.00 97.69 89 VAL A N 1
ATOM 655 C CA . VAL A 1 89 ? 2.190 -8.670 3.263 1.00 97.69 89 VAL A CA 1
ATOM 656 C C . VAL A 1 89 ? 1.797 -8.760 1.796 1.00 97.69 89 VAL A C 1
ATOM 658 O O . VAL A 1 89 ? 1.476 -7.753 1.163 1.00 97.69 89 VAL A O 1
ATOM 661 N N . ARG A 1 90 ? 1.831 -9.974 1.235 1.00 96.69 90 ARG A N 1
ATOM 662 C CA . ARG A 1 90 ? 1.425 -10.216 -0.160 1.00 96.69 90 ARG A CA 1
ATOM 663 C C . ARG A 1 90 ? -0.095 -10.120 -0.320 1.00 96.69 90 ARG A C 1
ATOM 665 O O . ARG A 1 90 ? -0.805 -10.188 0.674 1.00 96.69 90 ARG A O 1
ATOM 672 N N . PRO A 1 91 ? -0.635 -9.995 -1.542 1.00 97.56 91 PRO A N 1
ATOM 673 C CA . PRO A 1 91 ? -2.083 -9.998 -1.718 1.00 97.56 91 PRO A CA 1
ATOM 674 C C . PRO A 1 91 ? -2.740 -11.302 -1.2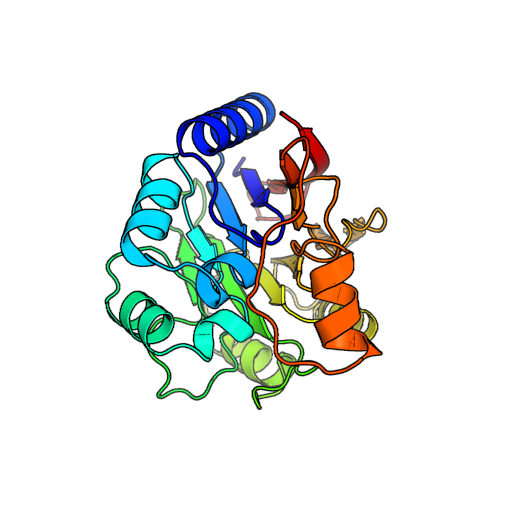41 1.00 97.56 91 PRO A C 1
ATOM 676 O O . PRO A 1 91 ? -2.329 -12.396 -1.633 1.00 97.56 91 PRO A O 1
ATOM 679 N N . LEU A 1 92 ? -3.754 -11.189 -0.385 1.00 98.00 92 LEU A N 1
ATOM 680 C CA . LEU A 1 92 ? -4.493 -12.273 0.256 1.00 98.00 92 LEU A CA 1
ATOM 681 C C . LEU A 1 92 ? -5.187 -13.173 -0.766 1.00 98.00 92 LEU A C 1
ATOM 683 O O . LEU A 1 92 ? -5.155 -14.388 -0.608 1.00 98.00 92 LEU A O 1
ATOM 687 N N . ASN A 1 93 ? -5.709 -12.582 -1.841 1.00 97.81 93 ASN A N 1
ATOM 688 C CA . ASN A 1 93 ? -6.427 -13.254 -2.924 1.00 97.81 93 ASN A CA 1
ATOM 689 C C . ASN A 1 93 ? -5.554 -13.918 -3.999 1.00 97.81 93 ASN A C 1
ATOM 691 O O . ASN A 1 93 ? -6.034 -14.253 -5.083 1.00 97.81 93 ASN A O 1
ATOM 695 N N . LEU A 1 94 ? -4.274 -14.134 -3.710 1.00 95.75 94 LEU A N 1
ATOM 696 C CA . LEU A 1 94 ? -3.462 -15.076 -4.473 1.00 95.75 94 LEU A CA 1
ATOM 697 C C . LEU A 1 94 ? -3.789 -16.522 -4.059 1.00 95.75 94 LEU A C 1
ATOM 699 O O . LEU A 1 94 ? -4.243 -16.737 -2.933 1.00 95.75 94 LEU A O 1
ATOM 703 N N . PRO A 1 95 ? -3.511 -17.527 -4.914 1.00 93.31 95 PRO A N 1
ATOM 704 C CA . PRO A 1 95 ? -3.710 -18.932 -4.564 1.00 93.31 95 PRO A CA 1
ATOM 705 C C . PRO A 1 95 ? -3.069 -19.285 -3.219 1.00 93.31 95 PRO A C 1
ATOM 707 O O . PRO A 1 95 ? -1.966 -18.813 -2.933 1.00 93.31 95 PRO A O 1
ATOM 710 N N . ALA A 1 96 ? -3.704 -20.155 -2.429 1.00 90.69 96 ALA A N 1
ATOM 711 C CA . ALA A 1 96 ? -3.230 -20.533 -1.091 1.00 90.69 96 ALA A CA 1
ATOM 712 C C . ALA A 1 96 ? -1.802 -21.119 -1.078 1.00 90.69 96 ALA A C 1
ATOM 714 O O . ALA A 1 96 ? -1.097 -21.020 -0.079 1.00 90.69 96 ALA A O 1
ATOM 715 N N . THR A 1 97 ? -1.349 -21.683 -2.201 1.00 91.56 97 THR A N 1
ATOM 716 C CA . THR A 1 97 ? 0.017 -22.194 -2.394 1.00 91.56 97 THR A CA 1
ATOM 717 C C . THR A 1 97 ? 1.061 -21.096 -2.632 1.00 91.56 97 THR A C 1
ATOM 719 O O . THR A 1 97 ? 2.245 -21.396 -2.777 1.00 91.56 97 THR A O 1
ATOM 722 N N . SER A 1 98 ? 0.649 -19.830 -2.737 1.00 93.38 98 SER A N 1
ATOM 723 C CA . SER A 1 98 ? 1.559 -18.705 -2.961 1.00 93.38 98 SER A CA 1
ATOM 724 C C . SER A 1 98 ? 2.386 -18.436 -1.701 1.00 93.38 98 SER A C 1
ATOM 726 O O . SER A 1 98 ? 1.805 -18.358 -0.617 1.00 93.38 98 SER A O 1
ATOM 728 N N . PRO A 1 99 ? 3.715 -18.248 -1.811 1.00 93.44 99 PRO A N 1
ATOM 729 C CA . PRO A 1 99 ? 4.565 -18.006 -0.649 1.00 93.44 99 PRO A CA 1
ATOM 730 C C . PRO A 1 99 ? 4.153 -16.764 0.155 1.00 93.44 99 PRO A C 1
ATOM 732 O O . PRO A 1 99 ? 3.677 -15.780 -0.413 1.00 93.44 99 PRO A O 1
ATOM 735 N N . GLY A 1 100 ? 4.413 -16.796 1.464 1.00 94.69 100 GLY A N 1
ATOM 736 C CA . GLY A 1 100 ? 4.167 -15.690 2.395 1.00 94.69 100 GLY A CA 1
ATOM 737 C C . GLY A 1 100 ? 2.700 -15.474 2.771 1.00 94.69 100 GLY A C 1
ATOM 738 O O . GLY A 1 100 ? 1.800 -16.232 2.402 1.00 94.69 100 GLY A O 1
ATOM 739 N N . GLN A 1 101 ? 2.455 -14.414 3.540 1.00 95.62 101 GLN A N 1
ATOM 740 C CA . GLN A 1 101 ? 1.184 -14.193 4.230 1.00 95.62 101 GLN A CA 1
ATOM 741 C C . GLN A 1 101 ? 0.380 -13.048 3.608 1.00 95.62 101 GLN A C 1
ATOM 743 O O . GLN A 1 101 ? 0.933 -12.023 3.211 1.00 95.62 101 GLN A O 1
ATOM 748 N N . GLY A 1 102 ? -0.936 -13.255 3.508 1.00 96.62 102 GLY A N 1
ATOM 749 C CA . GLY A 1 102 ? -1.892 -12.274 2.982 1.00 96.62 102 GLY A CA 1
ATOM 750 C C . GLY A 1 102 ? -2.396 -11.256 4.007 1.00 96.62 102 GLY A C 1
ATOM 751 O O . GLY A 1 102 ? -2.931 -10.209 3.646 1.00 96.62 102 GLY A O 1
ATOM 752 N N . ALA A 1 103 ? -2.223 -11.595 5.282 1.00 97.56 103 ALA A N 1
ATOM 753 C CA . ALA A 1 103 ? -2.618 -10.817 6.438 1.00 97.56 103 ALA A CA 1
ATOM 754 C C . ALA A 1 103 ? -1.549 -10.972 7.525 1.00 97.56 103 ALA A C 1
ATOM 756 O O . ALA A 1 103 ? -0.996 -12.060 7.689 1.00 97.56 103 ALA A O 1
ATOM 757 N N . LEU A 1 104 ? -1.276 -9.898 8.259 1.00 97.38 104 LEU A N 1
ATOM 758 C CA . LEU A 1 104 ? -0.316 -9.858 9.357 1.00 97.38 104 LEU A CA 1
ATOM 759 C C . LEU A 1 104 ? -0.935 -9.112 10.540 1.00 97.38 104 LEU A C 1
ATOM 761 O O . LEU A 1 104 ? -1.489 -8.031 10.355 1.00 97.38 104 LEU A O 1
ATOM 765 N N . LEU A 1 105 ? -0.831 -9.669 11.745 1.00 97.31 105 LEU A N 1
ATOM 766 C CA . LEU A 1 105 ? -1.215 -8.977 12.972 1.00 97.31 105 LEU A CA 1
ATOM 767 C C . LEU A 1 105 ? -0.004 -8.211 13.513 1.00 97.31 105 LEU A C 1
ATOM 769 O O . LEU A 1 105 ? 1.007 -8.820 13.853 1.00 97.31 105 LEU A O 1
ATOM 773 N N . LEU A 1 106 ? -0.109 -6.887 13.592 1.00 95.12 106 LEU A N 1
ATOM 774 C CA . LEU A 1 106 ? 0.869 -6.030 14.256 1.00 95.12 106 LEU A CA 1
ATOM 775 C C . LEU A 1 106 ? 0.479 -5.889 15.727 1.00 95.12 106 LEU A C 1
ATOM 777 O O . LEU A 1 106 ? -0.522 -5.248 16.043 1.00 95.12 106 LEU A O 1
ATOM 781 N N . ASP A 1 107 ? 1.256 -6.488 16.625 1.00 92.69 107 ASP A N 1
ATOM 782 C CA . ASP A 1 107 ? 1.017 -6.514 18.075 1.00 92.69 107 ASP A CA 1
ATOM 783 C C . ASP A 1 107 ? 1.926 -5.555 18.867 1.00 92.69 107 ASP A C 1
ATOM 785 O O . ASP A 1 107 ? 1.743 -5.364 20.067 1.00 92.69 107 ASP A O 1
ATOM 789 N N . ASN A 1 108 ? 2.851 -4.876 18.187 1.00 84.12 108 ASN A N 1
ATOM 790 C CA . ASN A 1 108 ? 3.755 -3.864 18.742 1.00 84.12 108 ASN A CA 1
ATOM 791 C C . ASN A 1 108 ? 3.116 -2.465 18.891 1.00 84.12 108 ASN A C 1
ATOM 793 O O . ASN A 1 108 ? 3.792 -1.495 19.238 1.00 84.12 108 ASN A O 1
ATOM 797 N N . CYS A 1 109 ? 1.817 -2.351 18.622 1.00 83.44 109 CYS A N 1
ATOM 798 C CA . CYS A 1 109 ? 1.017 -1.149 18.829 1.00 83.44 109 CYS A CA 1
ATOM 799 C C . CYS A 1 109 ? 0.388 -1.129 20.229 1.00 83.44 109 CYS A C 1
ATOM 801 O O . CYS A 1 109 ? 0.237 -2.156 20.881 1.00 83.44 109 CYS A O 1
ATOM 803 N N . SER A 1 110 ? -0.118 0.033 20.660 1.00 82.88 110 SER A N 1
ATOM 804 C CA . SER A 1 110 ? -0.938 0.136 21.885 1.00 82.88 110 SER A CA 1
ATOM 805 C C . SER A 1 110 ? -2.191 -0.755 21.875 1.00 82.88 110 SER A C 1
ATOM 807 O O . SER A 1 110 ? -2.725 -1.080 22.930 1.00 82.88 110 SER A O 1
ATOM 809 N N . LYS A 1 111 ? -2.678 -1.111 20.682 1.00 88.31 111 LYS A N 1
ATOM 810 C CA . LYS A 1 111 ? -3.738 -2.089 20.426 1.00 88.31 111 LYS A CA 1
ATOM 811 C C . LYS A 1 111 ? -3.338 -2.852 19.163 1.00 88.31 111 LYS A C 1
ATOM 813 O O . LYS A 1 111 ? -2.942 -2.174 18.212 1.00 88.31 111 LYS A O 1
ATOM 818 N N . PRO A 1 112 ? -3.433 -4.192 19.126 1.00 95.06 112 PRO A N 1
ATOM 819 C CA . PRO A 1 112 ? -3.090 -4.940 17.926 1.00 95.06 112 PRO A CA 1
ATOM 820 C C . PRO A 1 112 ? -3.927 -4.505 16.721 1.00 95.06 112 PRO A C 1
ATOM 822 O O . PRO A 1 112 ? -5.087 -4.119 16.883 1.00 95.06 112 PRO A O 1
ATOM 825 N N . VAL A 1 113 ? -3.339 -4.555 15.526 1.00 97.00 113 VAL A N 1
ATOM 826 C CA . VAL A 1 113 ? -3.980 -4.147 14.267 1.00 97.00 113 VAL A CA 1
ATOM 827 C C . VAL A 1 113 ? -3.664 -5.157 13.175 1.00 97.00 113 VAL A C 1
ATOM 829 O O . VAL A 1 113 ? -2.508 -5.522 12.973 1.00 97.00 113 VAL A O 1
ATOM 832 N N . TRP A 1 114 ? -4.684 -5.596 12.446 1.00 98.31 114 TRP A N 1
ATOM 833 C CA . TRP A 1 114 ? -4.485 -6.428 11.266 1.00 98.31 114 TRP A CA 1
ATOM 834 C C . TRP A 1 114 ? -4.096 -5.573 10.067 1.00 98.31 114 TRP A C 1
ATOM 836 O O . TRP A 1 114 ? -4.697 -4.534 9.811 1.00 98.31 114 TRP A O 1
ATOM 846 N N . VAL A 1 115 ? -3.132 -6.047 9.292 1.00 98.50 115 VAL A N 1
ATOM 847 C CA . VAL A 1 115 ? -2.737 -5.469 8.013 1.00 98.50 115 VAL A CA 1
ATOM 848 C C . VAL A 1 115 ? -2.975 -6.505 6.928 1.00 98.50 115 VAL A C 1
ATOM 850 O O . VAL A 1 115 ? -2.437 -7.607 6.990 1.00 98.50 115 VAL A O 1
ATOM 853 N N . VAL A 1 116 ? -3.789 -6.156 5.938 1.00 98.62 116 VAL A N 1
ATOM 854 C CA . VAL A 1 116 ? -4.210 -7.039 4.846 1.00 98.62 116 VAL A CA 1
ATOM 855 C C . VAL A 1 116 ? -3.888 -6.369 3.519 1.00 98.62 116 VAL A C 1
ATOM 857 O O . VAL A 1 116 ? -3.989 -5.153 3.378 1.00 98.62 116 VAL A O 1
ATOM 860 N N . SER A 1 117 ? -3.508 -7.158 2.524 1.00 98.25 117 SER A N 1
ATOM 861 C CA . SER A 1 117 ? -3.327 -6.685 1.152 1.00 98.25 117 SER A CA 1
ATOM 862 C C . SER A 1 117 ? -4.220 -7.491 0.227 1.00 98.25 117 SER A C 1
ATOM 864 O O . SER A 1 117 ? -4.361 -8.688 0.432 1.00 98.25 117 SER A O 1
ATOM 866 N N . VAL A 1 118 ? -4.805 -6.889 -0.802 1.00 98.38 118 VAL A N 1
ATOM 867 C CA . VAL A 1 118 ? -5.575 -7.583 -1.848 1.00 98.38 118 VAL A CA 1
ATOM 868 C C . VAL A 1 118 ? -5.315 -6.937 -3.207 1.00 98.38 118 VAL A C 1
ATOM 870 O O . VAL A 1 118 ? -4.988 -5.753 -3.290 1.00 98.38 118 VAL A O 1
ATOM 873 N N . LEU A 1 119 ? -5.461 -7.715 -4.279 1.00 97.75 119 LEU A N 1
ATOM 874 C CA . LEU A 1 119 ? -5.538 -7.201 -5.646 1.00 97.75 119 LEU A CA 1
ATOM 875 C C . LEU A 1 119 ? -6.998 -6.967 -6.038 1.00 97.75 119 LEU A C 1
ATOM 877 O O . LEU A 1 119 ? -7.865 -7.756 -5.675 1.00 97.75 119 LEU A O 1
ATOM 881 N N . ASP A 1 120 ? -7.270 -5.920 -6.809 1.00 96.44 120 ASP A N 1
ATOM 882 C CA . ASP A 1 120 ? -8.625 -5.608 -7.287 1.00 96.44 120 ASP A CA 1
ATOM 883 C C . ASP A 1 120 ? -9.074 -6.456 -8.497 1.00 96.44 120 ASP A C 1
ATOM 885 O O . ASP A 1 120 ? -10.248 -6.456 -8.847 1.00 96.44 120 ASP A O 1
ATOM 889 N N . GLY A 1 121 ? -8.152 -7.198 -9.122 1.00 95.12 121 GLY A N 1
ATOM 890 C CA . GLY A 1 121 ? -8.416 -8.038 -10.297 1.00 95.12 121 GLY A CA 1
ATOM 891 C C . GLY A 1 121 ? -8.289 -7.330 -11.652 1.00 95.12 121 GLY A C 1
ATOM 892 O O . GLY A 1 121 ? -8.374 -7.988 -12.682 1.00 95.12 121 GLY A O 1
ATOM 893 N N . SER A 1 122 ? -8.003 -6.025 -11.683 1.00 93.81 122 SER A N 1
ATOM 894 C CA . SER A 1 122 ? -7.761 -5.250 -12.919 1.00 93.81 122 SER A CA 1
ATOM 895 C C . SER A 1 122 ? -6.398 -5.522 -13.576 1.00 93.81 122 SER A C 1
ATOM 897 O O . SER A 1 122 ? -6.083 -4.995 -14.648 1.00 93.81 122 SER A O 1
ATOM 899 N N . GLY A 1 123 ? -5.561 -6.312 -12.905 1.00 88.88 123 GLY A N 1
ATOM 900 C CA . GLY A 1 123 ? -4.237 -6.707 -13.354 1.00 88.88 123 GLY A CA 1
ATOM 901 C C . GLY A 1 123 ? -4.232 -7.797 -14.433 1.00 88.88 123 GLY A C 1
ATOM 902 O O . GLY A 1 123 ? -5.238 -8.157 -15.035 1.00 88.88 123 GLY A O 1
ATOM 903 N N . ARG A 1 124 ? -3.040 -8.330 -14.696 1.00 87.31 124 ARG A N 1
ATOM 904 C CA . ARG A 1 124 ? -2.770 -9.476 -15.576 1.00 87.31 124 ARG A CA 1
ATOM 905 C C . ARG A 1 124 ? -2.728 -10.817 -14.840 1.00 87.31 124 ARG A C 1
ATOM 907 O O . ARG A 1 124 ? -2.833 -11.853 -15.492 1.00 87.31 124 ARG A O 1
ATOM 914 N N . ILE A 1 125 ? -2.489 -10.819 -13.532 1.00 89.00 125 ILE A N 1
ATOM 915 C CA . ILE A 1 125 ? -2.435 -12.021 -12.704 1.00 89.00 125 ILE A CA 1
ATOM 916 C C . ILE A 1 125 ? -3.865 -12.365 -12.279 1.00 89.00 1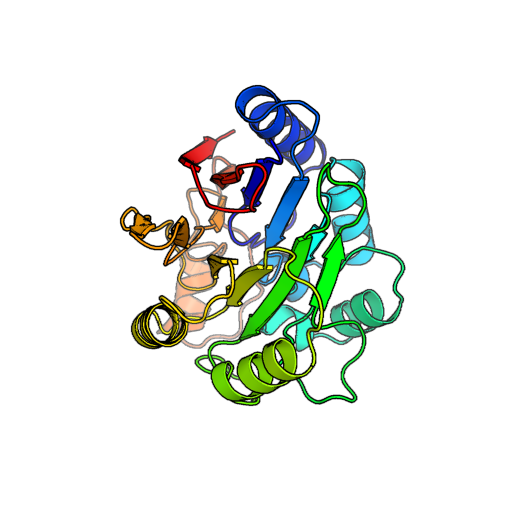25 ILE A C 1
ATOM 918 O O . ILE A 1 125 ? -4.512 -11.534 -11.639 1.00 89.00 125 ILE A O 1
ATOM 922 N N . PRO A 1 126 ? -4.358 -13.575 -12.594 1.00 90.75 126 PRO A N 1
ATOM 923 C CA . PRO A 1 126 ? -5.656 -14.014 -12.111 1.00 90.75 126 PRO A CA 1
ATOM 924 C C . PRO A 1 126 ? -5.616 -14.160 -10.588 1.00 90.75 126 PRO A C 1
ATOM 926 O O . PRO A 1 126 ? -4.691 -14.753 -10.028 1.00 90.75 126 PRO A O 1
ATOM 929 N N . VAL A 1 127 ? -6.636 -13.620 -9.934 1.00 95.62 127 VAL A N 1
ATOM 930 C CA . VAL A 1 127 ? -6.818 -13.660 -8.483 1.00 95.62 127 VAL A CA 1
ATOM 931 C C . VAL A 1 127 ? -8.257 -13.994 -8.148 1.00 95.62 127 VAL A C 1
ATOM 933 O O . VAL A 1 127 ? -9.159 -13.739 -8.945 1.00 95.62 127 VAL A O 1
ATOM 936 N N . GLU A 1 128 ? -8.463 -14.526 -6.948 1.00 97.44 128 GLU A N 1
ATOM 937 C CA . GLU A 1 128 ? -9.806 -14.630 -6.387 1.00 97.44 128 GLU A CA 1
ATOM 938 C C . GLU A 1 128 ? -10.390 -13.211 -6.213 1.00 97.44 128 GLU A C 1
ATOM 940 O O . GLU A 1 128 ? -9.643 -12.270 -5.902 1.00 97.44 128 GLU A O 1
ATOM 945 N N . PRO A 1 129 ? -11.699 -12.989 -6.398 1.00 97.12 129 PRO A N 1
ATOM 946 C CA . PRO A 1 129 ? -12.287 -11.686 -6.131 1.00 97.12 129 PRO A CA 1
ATOM 947 C C . PRO A 1 129 ? -12.038 -11.250 -4.681 1.00 97.12 129 PRO A C 1
ATOM 949 O O . PRO A 1 129 ? -12.273 -12.005 -3.739 1.00 97.12 129 PRO A O 1
ATOM 952 N N . ALA A 1 130 ? -11.587 -10.007 -4.487 1.00 98.06 130 ALA A N 1
ATOM 953 C CA . ALA A 1 130 ? -11.160 -9.516 -3.173 1.00 98.06 130 ALA A CA 1
ATOM 954 C C . ALA A 1 130 ? -12.248 -9.658 -2.095 1.00 98.06 130 ALA A C 1
ATOM 956 O O . ALA A 1 130 ? -11.958 -10.031 -0.964 1.00 98.06 130 ALA A O 1
ATOM 957 N N . HIS A 1 131 ? -13.508 -9.411 -2.455 1.00 97.88 131 HIS A N 1
ATOM 958 C CA . HIS A 1 131 ? -14.635 -9.555 -1.534 1.00 97.88 131 HIS A CA 1
ATOM 959 C C . HIS A 1 131 ? -14.829 -10.984 -0.999 1.00 97.88 131 HIS A C 1
ATOM 961 O O . HIS A 1 131 ? -15.243 -11.124 0.143 1.00 97.88 131 HIS A O 1
ATOM 967 N N . VAL A 1 132 ? -14.512 -12.021 -1.782 1.00 98.06 132 VAL A N 1
ATOM 968 C CA . VAL A 1 132 ? -14.649 -13.424 -1.353 1.00 98.06 132 VAL A CA 1
ATOM 969 C C . VAL A 1 132 ? -13.621 -13.735 -0.270 1.00 98.06 132 VAL A C 1
ATOM 971 O O . VAL A 1 132 ? -13.968 -14.203 0.808 1.00 98.06 132 VAL A O 1
ATOM 974 N N . VAL A 1 133 ? -12.348 -13.396 -0.502 1.00 98.31 133 VAL A N 1
ATOM 975 C CA . VAL A 1 133 ? -11.298 -13.672 0.494 1.00 98.31 133 VAL A CA 1
ATOM 976 C C . VAL A 1 133 ? -11.405 -12.792 1.736 1.00 98.31 133 VAL A C 1
ATOM 978 O O . VAL A 1 133 ? -10.953 -13.186 2.807 1.00 98.31 133 VAL A O 1
ATOM 981 N N . LEU A 1 134 ? -11.980 -11.594 1.604 1.00 98.50 134 LEU A N 1
ATOM 982 C CA . LEU A 1 134 ? -12.238 -10.717 2.739 1.00 98.50 134 LEU A CA 1
ATOM 983 C C . LEU A 1 134 ? -13.412 -11.229 3.577 1.00 98.50 134 LEU A C 1
ATOM 985 O O . LEU A 1 134 ? -13.313 -11.192 4.797 1.00 98.50 134 LEU A O 1
ATOM 989 N N . GLU A 1 135 ? -14.488 -11.738 2.966 1.00 98.00 135 GLU A N 1
ATOM 990 C CA . GLU A 1 135 ? -15.552 -12.447 3.698 1.00 98.00 135 GLU A CA 1
ATOM 991 C C . GLU A 1 135 ? -14.987 -13.620 4.501 1.00 98.00 135 GLU A C 1
ATOM 993 O O . GLU A 1 135 ? -15.265 -13.725 5.694 1.00 98.00 135 GLU A O 1
ATOM 998 N N . ASP A 1 136 ? -14.126 -14.431 3.887 1.00 97.88 136 ASP A N 1
ATOM 999 C CA . ASP A 1 136 ? -13.464 -15.548 4.563 1.00 97.88 136 ASP A CA 1
ATOM 1000 C C . ASP A 1 136 ? -12.551 -15.067 5.706 1.00 97.88 136 ASP A C 1
ATOM 1002 O O . ASP A 1 136 ? -12.570 -15.617 6.808 1.00 97.88 136 ASP A O 1
ATOM 1006 N N . PHE A 1 137 ? -11.774 -14.001 5.488 1.00 98.25 137 PHE A N 1
ATOM 1007 C CA . PHE A 1 137 ? -10.932 -13.400 6.527 1.00 98.25 137 PHE A CA 1
ATOM 1008 C C . PHE A 1 137 ? -11.761 -12.901 7.716 1.00 98.25 137 PHE A C 1
ATOM 1010 O O . PHE A 1 137 ? -11.461 -13.242 8.859 1.00 98.25 137 PHE A O 1
ATOM 1017 N N . PHE A 1 138 ? -12.814 -12.121 7.463 1.00 97.94 138 PHE A N 1
ATOM 1018 C CA . PHE A 1 138 ? -13.660 -11.562 8.515 1.00 97.94 138 PHE A CA 1
ATOM 1019 C C . PHE A 1 138 ? -14.519 -12.626 9.209 1.00 97.94 138 PHE A C 1
ATOM 1021 O O . PHE A 1 138 ? -14.715 -12.533 10.417 1.00 97.94 138 PHE A O 1
ATOM 1028 N N . GLY A 1 139 ? -14.962 -13.665 8.495 1.00 97.06 139 GLY A N 1
ATOM 1029 C CA . GLY A 1 139 ? -15.699 -14.794 9.070 1.00 97.06 139 GLY A CA 1
ATOM 1030 C C . GLY A 1 139 ? -14.857 -15.661 10.010 1.00 97.06 139 GLY A C 1
ATOM 1031 O O . GLY A 1 139 ? -15.380 -16.205 10.979 1.00 97.06 139 GLY A O 1
ATOM 1032 N N . ASN A 1 140 ? -13.546 -15.752 9.764 1.00 96.00 140 ASN A N 1
ATOM 1033 C CA . ASN A 1 140 ? -12.606 -16.489 10.617 1.00 96.00 140 ASN A CA 1
ATOM 1034 C C . ASN A 1 140 ? -11.971 -15.626 11.723 1.00 96.00 140 ASN A C 1
ATOM 1036 O O . ASN A 1 140 ? -11.306 -16.148 12.620 1.00 96.00 140 ASN A O 1
ATOM 1040 N N . LYS A 1 141 ? -12.153 -14.305 11.674 1.00 94.38 141 LYS A N 1
ATOM 1041 C CA . LYS A 1 141 ? -11.604 -13.363 12.649 1.00 94.38 141 LYS A CA 1
ATOM 1042 C C . LYS A 1 141 ? -12.477 -13.322 13.906 1.00 94.38 141 LYS A C 1
ATOM 1044 O O . LYS A 1 141 ? -13.616 -12.873 13.864 1.00 94.38 141 LYS A O 1
ATOM 1049 N N . SER A 1 142 ? -11.923 -13.735 15.047 1.00 93.81 142 SER A N 1
ATOM 1050 C CA . SER A 1 142 ? -12.641 -13.764 16.334 1.00 93.81 142 SER A CA 1
ATOM 1051 C C . SER A 1 142 ? -12.425 -12.527 17.215 1.00 93.81 142 SER A C 1
ATOM 1053 O O . SER A 1 142 ? -13.119 -12.350 18.212 1.00 93.81 142 SER A O 1
ATOM 1055 N N . ASP A 1 143 ? -11.427 -11.701 16.904 1.00 95.81 143 ASP A N 1
ATOM 1056 C CA . ASP A 1 143 ? -11.078 -10.509 17.679 1.00 95.81 143 ASP A CA 1
ATOM 1057 C C . ASP A 1 143 ? -11.757 -9.231 17.137 1.00 95.81 143 ASP A C 1
ATOM 1059 O O . ASP A 1 143 ? -12.263 -9.190 16.013 1.00 95.81 143 ASP A O 1
ATOM 1063 N N . SER A 1 144 ? -11.727 -8.147 17.919 1.00 94.44 144 SER A N 1
ATOM 1064 C CA . SER A 1 144 ? -12.258 -6.824 17.543 1.00 94.44 144 SER A CA 1
ATOM 1065 C C . SER A 1 144 ? -11.176 -5.831 17.098 1.00 94.44 144 SER A C 1
ATOM 1067 O O . SER A 1 144 ? -11.409 -4.621 17.063 1.00 94.44 144 SER A O 1
ATOM 1069 N N . PHE A 1 145 ? -9.972 -6.309 16.772 1.00 97.19 145 PHE A N 1
ATOM 1070 C CA . PHE A 1 145 ? -8.884 -5.446 16.324 1.00 97.19 145 PHE A CA 1
ATOM 1071 C C . PHE A 1 145 ? -9.224 -4.781 14.983 1.00 97.19 145 PHE A C 1
ATOM 1073 O O . PHE A 1 145 ? -9.847 -5.429 14.129 1.00 97.19 145 PHE A O 1
ATOM 1080 N N . PRO A 1 146 ? -8.836 -3.506 14.788 1.00 97.38 146 PRO A N 1
ATOM 1081 C CA . PRO A 1 146 ? -9.036 -2.815 13.522 1.00 97.38 146 PRO A CA 1
ATOM 1082 C C . PRO A 1 146 ? -8.203 -3.455 12.406 1.00 97.38 146 PRO A C 1
ATOM 1084 O O . PRO A 1 146 ? -7.223 -4.161 12.662 1.00 97.38 146 PRO A O 1
ATOM 1087 N N . VAL A 1 147 ? -8.599 -3.190 11.162 1.00 98.50 147 VAL A N 1
ATOM 1088 C CA . VAL A 1 147 ? -7.978 -3.759 9.962 1.00 98.50 147 VAL A CA 1
ATOM 1089 C C . VAL A 1 147 ? -7.576 -2.646 8.999 1.00 98.50 147 VAL A C 1
ATOM 1091 O O . VAL A 1 147 ? -8.410 -1.850 8.574 1.00 98.50 147 VAL A O 1
ATOM 1094 N N . LEU A 1 148 ? -6.301 -2.598 8.628 1.00 98.62 148 LEU A N 1
ATOM 1095 C CA . LEU A 1 148 ? -5.781 -1.749 7.560 1.00 98.62 148 LEU A CA 1
ATOM 1096 C C . LEU A 1 148 ? -5.690 -2.591 6.291 1.00 98.62 148 LEU A C 1
ATOM 1098 O O . LEU A 1 148 ? -5.018 -3.621 6.282 1.00 98.62 148 LEU A O 1
ATOM 1102 N N . ILE A 1 149 ? -6.362 -2.170 5.224 1.00 98.69 149 ILE A N 1
ATOM 1103 C CA . ILE A 1 149 ? -6.430 -2.931 3.975 1.00 98.69 149 ILE A CA 1
ATOM 1104 C C . ILE A 1 149 ? -5.783 -2.130 2.853 1.00 98.69 149 ILE A C 1
ATOM 1106 O O . ILE A 1 149 ? -6.277 -1.065 2.484 1.00 98.69 149 ILE A O 1
ATOM 1110 N N . ASN A 1 150 ? -4.715 -2.672 2.268 1.00 98.50 150 ASN A N 1
ATOM 1111 C CA . ASN A 1 150 ? -4.192 -2.213 0.989 1.00 98.50 150 ASN A CA 1
ATOM 1112 C C . ASN A 1 150 ? -4.953 -2.879 -0.165 1.00 98.50 150 ASN A C 1
ATOM 1114 O O . ASN A 1 150 ? -4.855 -4.093 -0.338 1.00 98.50 150 ASN A O 1
ATOM 1118 N N . VAL A 1 151 ? -5.658 -2.097 -0.986 1.00 98.25 151 VAL A N 1
ATOM 1119 C CA . VAL A 1 151 ? -6.299 -2.598 -2.218 1.00 98.25 151 VAL A CA 1
ATOM 1120 C C . VAL A 1 151 ? -5.506 -2.112 -3.424 1.00 98.25 151 VAL A C 1
ATOM 1122 O O . VAL A 1 151 ? -5.541 -0.929 -3.764 1.00 98.25 151 VAL A O 1
ATOM 1125 N N . HIS A 1 152 ? -4.775 -3.015 -4.072 1.00 97.38 152 HIS A N 1
ATOM 1126 C CA . HIS A 1 152 ? -3.878 -2.673 -5.170 1.00 97.38 152 HIS A CA 1
ATOM 1127 C C . HIS A 1 152 ? -4.472 -2.998 -6.547 1.00 97.38 152 HIS A C 1
ATOM 1129 O O . HIS A 1 152 ? -4.892 -4.127 -6.801 1.00 97.38 152 HIS A O 1
ATOM 1135 N N . GLY A 1 153 ? -4.429 -2.019 -7.449 1.00 95.25 153 GLY A N 1
ATOM 1136 C CA . GLY A 1 153 ? -4.812 -2.127 -8.855 1.00 95.25 153 GLY A CA 1
ATOM 1137 C C . GLY A 1 153 ? -5.381 -0.816 -9.412 1.00 95.25 153 GLY A C 1
ATOM 1138 O O . GLY A 1 153 ? -5.150 0.250 -8.843 1.00 95.25 153 GLY A O 1
ATOM 1139 N N . ASN A 1 154 ? -6.073 -0.871 -10.545 1.00 94.06 154 ASN A N 1
ATOM 1140 C CA . ASN A 1 154 ? -6.520 0.291 -11.317 1.00 94.06 154 ASN A CA 1
ATOM 1141 C C . ASN A 1 154 ? -8.042 0.509 -11.318 1.00 94.06 154 ASN A C 1
ATOM 1143 O O . ASN A 1 154 ? -8.498 1.507 -11.873 1.00 94.06 154 ASN A O 1
ATOM 1147 N N . ASP A 1 155 ? -8.832 -0.391 -10.730 1.00 96.12 155 ASP A N 1
ATOM 1148 C CA . ASP A 1 155 ? -10.292 -0.297 -10.717 1.00 96.12 155 ASP A CA 1
ATOM 1149 C C . ASP A 1 155 ? -10.782 0.518 -9.509 1.00 96.12 155 ASP A C 1
ATOM 1151 O O . ASP A 1 155 ? -10.979 0.020 -8.397 1.00 96.12 155 ASP A O 1
ATOM 1155 N N . PHE A 1 156 ? -10.948 1.821 -9.736 1.00 95.31 156 PHE A N 1
ATOM 1156 C CA . PHE A 1 156 ? -11.417 2.770 -8.725 1.00 95.31 156 PHE A CA 1
ATOM 1157 C C . PHE A 1 156 ? -12.844 2.490 -8.250 1.00 95.31 156 PHE A C 1
ATOM 1159 O O . PHE A 1 156 ? -13.136 2.669 -7.063 1.00 95.31 156 PHE A O 1
ATOM 1166 N N . ASP A 1 157 ? -13.721 2.046 -9.149 1.00 96.94 157 ASP A N 1
ATOM 1167 C CA . ASP A 1 157 ? -15.116 1.773 -8.816 1.00 96.94 157 ASP A CA 1
ATOM 1168 C C . ASP A 1 157 ? -15.209 0.519 -7.953 1.00 96.94 157 ASP A C 1
ATOM 1170 O O . ASP A 1 157 ? -15.899 0.528 -6.932 1.00 96.94 157 ASP A O 1
ATOM 1174 N N . TYR A 1 158 ? -14.436 -0.522 -8.272 1.00 97.88 158 TYR A N 1
ATOM 1175 C CA . TYR A 1 158 ? -14.378 -1.724 -7.450 1.00 97.88 158 TYR A CA 1
ATOM 1176 C C . TYR A 1 158 ? -13.771 -1.460 -6.066 1.00 97.88 158 TYR A C 1
ATOM 1178 O O . TYR A 1 158 ? -14.328 -1.899 -5.058 1.00 97.88 158 TYR A O 1
ATOM 1186 N N . LYS A 1 159 ? -12.690 -0.670 -5.977 1.00 97.88 159 LYS A N 1
ATOM 1187 C CA . LYS A 1 159 ? -12.119 -0.210 -4.694 1.00 97.88 159 LYS A CA 1
ATOM 1188 C C . LYS A 1 159 ? -13.164 0.496 -3.824 1.00 97.88 159 LYS A C 1
ATOM 1190 O O . LYS A 1 159 ? -13.277 0.214 -2.629 1.00 97.88 159 LYS A O 1
ATOM 1195 N N . ARG A 1 160 ? -13.957 1.394 -4.419 1.00 97.38 160 ARG A N 1
ATOM 1196 C CA . ARG A 1 160 ? -15.045 2.094 -3.724 1.00 97.38 160 ARG A CA 1
ATOM 1197 C C . ARG A 1 160 ? -16.176 1.144 -3.332 1.00 97.38 160 ARG A C 1
ATOM 1199 O O . ARG A 1 160 ? -16.670 1.241 -2.211 1.00 97.38 160 ARG A O 1
ATOM 1206 N N . ALA A 1 161 ? -16.557 0.224 -4.216 1.00 98.06 161 ALA A N 1
ATOM 1207 C CA . ALA A 1 161 ? -17.600 -0.766 -3.964 1.00 98.06 161 ALA A CA 1
ATOM 1208 C C . ALA A 1 161 ? -17.230 -1.712 -2.814 1.00 98.06 161 ALA A C 1
ATOM 1210 O O . ALA A 1 161 ? -18.087 -2.012 -1.986 1.00 98.06 161 ALA A O 1
ATOM 1211 N N . LEU A 1 162 ? -15.961 -2.126 -2.710 1.00 97.94 162 LEU A N 1
ATOM 1212 C CA . LEU A 1 162 ? -15.456 -2.873 -1.555 1.00 97.94 162 LEU A CA 1
ATOM 1213 C C . LEU A 1 162 ? -15.651 -2.069 -0.272 1.00 97.94 162 LEU A C 1
ATOM 1215 O O . LEU A 1 162 ? -16.297 -2.545 0.654 1.00 97.94 162 LEU A O 1
ATOM 1219 N N . ALA A 1 163 ? -15.163 -0.831 -0.233 1.00 97.38 163 ALA A N 1
ATOM 1220 C CA . ALA A 1 163 ? -15.293 -0.010 0.960 1.00 97.38 163 ALA A CA 1
ATOM 1221 C C . ALA A 1 163 ? -16.763 0.227 1.347 1.00 97.38 163 ALA A C 1
ATOM 1223 O O . ALA A 1 163 ? -17.072 0.239 2.531 1.00 97.38 163 ALA A O 1
ATOM 1224 N N . TRP A 1 164 ? -17.663 0.430 0.380 1.00 96.88 164 TRP A N 1
ATOM 1225 C CA . TRP A 1 164 ? -19.106 0.554 0.626 1.00 96.88 164 TRP A CA 1
ATOM 1226 C C . TRP A 1 164 ? -19.719 -0.746 1.167 1.00 96.88 164 TRP A C 1
ATOM 1228 O O . TRP A 1 164 ? -20.479 -0.714 2.127 1.00 96.88 164 TRP A O 1
ATOM 1238 N N . LYS A 1 165 ? -19.348 -1.906 0.609 1.00 96.81 165 LYS A N 1
ATOM 1239 C CA . LYS A 1 165 ? -19.873 -3.216 1.024 1.00 96.81 165 LYS A CA 1
ATOM 1240 C C . LYS A 1 165 ? -19.620 -3.526 2.504 1.00 96.81 165 LYS A C 1
ATOM 1242 O O . LYS A 1 165 ? -20.447 -4.179 3.132 1.00 96.81 165 LYS A O 1
ATOM 1247 N N . TYR A 1 166 ? -18.476 -3.102 3.039 1.00 96.31 166 TYR A N 1
ATOM 1248 C CA . TYR A 1 166 ? -18.104 -3.341 4.439 1.00 96.31 166 TYR A CA 1
ATOM 1249 C C . TYR A 1 166 ? -18.426 -2.165 5.369 1.00 96.31 166 TYR A C 1
ATOM 1251 O O . TYR A 1 166 ? -18.136 -2.246 6.567 1.00 96.31 166 TYR A O 1
ATOM 1259 N N . GLU A 1 167 ? -19.021 -1.090 4.852 1.00 93.94 167 GLU A N 1
ATOM 1260 C CA . GLU A 1 167 ? -19.523 0.005 5.679 1.00 93.94 167 GLU A CA 1
ATOM 1261 C C . GLU A 1 167 ? -20.602 -0.534 6.626 1.00 93.94 167 GLU A C 1
ATOM 1263 O O . GLU A 1 167 ? -21.470 -1.308 6.221 1.00 93.94 167 GLU A O 1
ATOM 1268 N N . ASN A 1 168 ? -20.540 -0.163 7.906 1.00 92.25 168 ASN A N 1
ATOM 1269 C CA . ASN A 1 168 ? -21.441 -0.679 8.946 1.00 92.25 168 ASN A CA 1
ATOM 1270 C C . ASN A 1 168 ? -21.420 -2.213 9.142 1.00 92.25 168 ASN A C 1
ATOM 1272 O O . ASN A 1 168 ? -22.332 -2.764 9.758 1.00 92.25 168 ASN A O 1
ATOM 1276 N N . SER A 1 169 ? -20.375 -2.917 8.691 1.00 93.38 169 SER A N 1
ATOM 1277 C CA . SER A 1 169 ? -20.226 -4.370 8.911 1.00 93.38 169 SER A CA 1
ATOM 1278 C C . SER A 1 169 ? -19.967 -4.765 10.375 1.00 93.38 169 SER A C 1
ATOM 1280 O O . SER A 1 169 ? -19.943 -5.947 10.704 1.00 93.38 169 SER A O 1
ATOM 1282 N N . GLY A 1 170 ? -19.739 -3.789 11.261 1.00 92.75 170 GLY A N 1
ATOM 1283 C CA . GLY A 1 170 ? -19.279 -4.008 12.637 1.00 92.75 170 GLY A CA 1
ATOM 1284 C C . GLY A 1 170 ? -17.759 -4.171 12.754 1.00 92.75 170 GLY A C 1
ATOM 1285 O O . GLY A 1 170 ? -17.230 -4.200 13.865 1.00 92.75 170 GLY A O 1
ATOM 1286 N N . HIS A 1 171 ? -17.044 -4.223 11.627 1.00 95.25 171 HIS A N 1
ATOM 1287 C CA . HIS A 1 171 ? -15.587 -4.209 11.591 1.00 95.25 171 HIS A CA 1
ATOM 1288 C C . HIS A 1 171 ? -15.056 -2.792 11.408 1.00 95.25 171 HIS A C 1
ATOM 1290 O O . HIS A 1 171 ? -15.554 -2.018 10.596 1.00 95.25 171 HIS A O 1
ATOM 1296 N N . GLN A 1 172 ? -13.984 -2.479 12.128 1.00 97.00 172 GLN A N 1
ATOM 1297 C CA . GLN A 1 172 ? -13.306 -1.203 11.999 1.00 97.00 172 GLN A CA 1
ATOM 1298 C C . GLN A 1 172 ? -12.206 -1.295 10.939 1.00 97.00 172 GLN A C 1
ATOM 1300 O O . GLN A 1 172 ? -11.175 -1.929 11.169 1.00 97.00 172 GLN A O 1
ATOM 1305 N N . ILE A 1 173 ? -12.431 -0.679 9.775 1.00 98.25 173 ILE A N 1
ATOM 1306 C CA . ILE A 1 173 ? -11.578 -0.850 8.592 1.00 98.25 173 ILE A CA 1
ATOM 1307 C C . ILE A 1 173 ? -11.032 0.494 8.103 1.00 98.25 173 ILE A C 1
ATOM 1309 O O . ILE A 1 173 ? -11.745 1.492 8.043 1.00 98.25 173 ILE A O 1
ATOM 1313 N N . SER A 1 174 ? -9.754 0.520 7.731 1.00 98.50 174 SER A N 1
ATOM 1314 C CA . SER A 1 174 ? -9.123 1.640 7.027 1.00 98.50 174 SER A CA 1
ATOM 1315 C C . SER A 1 174 ? -8.566 1.168 5.691 1.00 98.50 174 SER A C 1
ATOM 1317 O O . SER A 1 174 ? -7.692 0.304 5.641 1.00 98.50 174 SER A O 1
ATOM 1319 N N . TRP A 1 175 ? -9.078 1.730 4.606 1.00 98.50 175 TRP A N 1
ATOM 1320 C CA . TRP A 1 175 ? -8.758 1.346 3.239 1.00 98.50 175 TRP A CA 1
ATOM 1321 C C . TRP A 1 175 ? -7.709 2.287 2.648 1.00 98.50 175 TRP A C 1
ATOM 1323 O O . TRP A 1 175 ? -7.967 3.477 2.465 1.00 98.50 175 TRP A O 1
ATOM 1333 N N . PHE A 1 176 ? -6.555 1.734 2.290 1.00 98.38 176 PHE A N 1
ATOM 1334 C CA . PHE A 1 176 ? -5.485 2.415 1.567 1.00 98.38 176 PHE A CA 1
ATOM 1335 C C . PHE A 1 176 ? -5.373 1.817 0.172 1.00 98.38 176 PHE A C 1
ATOM 1337 O O . PHE A 1 176 ? -4.750 0.780 -0.039 1.00 98.38 176 PHE A O 1
ATOM 1344 N N . CYS A 1 177 ? -6.011 2.429 -0.812 1.00 98.06 177 CYS A N 1
ATOM 1345 C CA . CYS A 1 177 ? -5.936 1.902 -2.164 1.00 98.06 177 CYS A CA 1
ATOM 1346 C C . CYS A 1 177 ? -4.658 2.378 -2.867 1.00 98.06 177 CYS A C 1
ATOM 1348 O O . CYS A 1 177 ? -4.147 3.464 -2.599 1.00 98.06 177 CYS A O 1
ATOM 1350 N N . SER A 1 178 ? -4.132 1.568 -3.780 1.00 96.31 178 SER A N 1
ATOM 1351 C CA . SER A 1 178 ? -2.918 1.881 -4.536 1.00 96.31 178 SER A CA 1
ATOM 1352 C C . SER A 1 178 ? -2.967 1.313 -5.954 1.00 96.31 178 SER A C 1
ATOM 1354 O O . SER A 1 178 ? -3.819 0.482 -6.264 1.00 96.31 178 SER A O 1
ATOM 1356 N N . GLY A 1 179 ? -2.037 1.722 -6.814 1.00 93.00 179 GLY A N 1
ATOM 1357 C CA . GLY A 1 179 ? -1.843 1.177 -8.162 1.00 93.00 179 GLY A CA 1
ATOM 1358 C C . GLY A 1 179 ? -2.377 2.066 -9.287 1.00 93.00 179 GLY A C 1
ATOM 1359 O O . GLY A 1 179 ? -1.838 2.001 -10.387 1.00 93.00 179 GLY A O 1
ATOM 1360 N N . GLY A 1 180 ? -3.335 2.951 -9.000 1.00 89.81 180 GLY A N 1
ATOM 1361 C CA . GLY A 1 180 ? -3.964 3.848 -9.973 1.00 89.81 180 GLY A CA 1
ATOM 1362 C C . GLY A 1 180 ? -3.148 5.100 -10.309 1.00 89.81 180 GLY A C 1
ATOM 1363 O O . GLY A 1 180 ? -3.425 5.767 -11.307 1.00 89.81 180 GLY A O 1
ATOM 1364 N N . GLY A 1 181 ? -2.119 5.423 -9.522 1.00 89.56 181 GLY A N 1
ATOM 1365 C CA . GLY A 1 181 ? -1.138 6.443 -9.875 1.00 89.56 181 GLY A CA 1
ATOM 1366 C C . GLY A 1 181 ? -1.139 7.650 -8.945 1.00 89.56 181 GLY A C 1
ATOM 1367 O O . GLY A 1 181 ? -0.415 7.649 -7.960 1.00 89.56 181 GLY A O 1
ATOM 1368 N N . ALA A 1 182 ? -1.826 8.732 -9.310 1.00 92.44 182 ALA A N 1
ATOM 1369 C CA . ALA A 1 182 ? -1.772 9.983 -8.547 1.00 92.44 182 ALA A CA 1
ATOM 1370 C C . ALA A 1 182 ? -2.543 9.879 -7.223 1.00 92.44 182 ALA A C 1
ATOM 1372 O O . ALA A 1 182 ? -3.612 9.273 -7.185 1.00 92.44 182 ALA A O 1
ATOM 1373 N N . MET A 1 183 ? -2.027 10.507 -6.161 1.00 95.94 183 MET A N 1
ATOM 1374 C CA . MET A 1 183 ? -2.710 10.547 -4.868 1.00 95.94 183 MET A CA 1
ATOM 1375 C C . MET A 1 183 ? -4.097 11.180 -5.013 1.00 95.94 183 MET A C 1
ATOM 1377 O O . MET A 1 183 ? -4.255 12.233 -5.636 1.00 95.94 183 MET A O 1
ATOM 1381 N N . SER A 1 184 ? -5.109 10.528 -4.447 1.00 95.94 184 SER A N 1
ATOM 1382 C CA . SER A 1 184 ? -6.480 11.029 -4.492 1.00 95.94 184 SER A CA 1
ATOM 1383 C C . SER A 1 184 ? -6.708 12.093 -3.421 1.00 95.94 184 SER A C 1
ATOM 1385 O O . SER A 1 184 ? -6.319 11.910 -2.272 1.00 95.94 184 SER A O 1
ATOM 1387 N N . SER A 1 185 ? -7.402 13.176 -3.776 1.00 93.50 185 SER A N 1
ATOM 1388 C CA . SER A 1 185 ? -7.916 14.162 -2.815 1.00 93.50 185 SER A CA 1
ATOM 1389 C C . SER A 1 185 ? -9.259 13.761 -2.194 1.00 93.50 185 SER A C 1
ATOM 1391 O O . SER A 1 185 ? -9.723 14.421 -1.270 1.00 93.50 185 SER A O 1
ATOM 1393 N N . ALA A 1 186 ? -9.889 12.687 -2.680 1.00 95.00 186 ALA A N 1
ATOM 1394 C CA . ALA A 1 186 ? -11.192 12.208 -2.219 1.00 95.00 186 ALA A CA 1
ATOM 1395 C C . ALA A 1 186 ? -11.070 11.219 -1.043 1.00 95.00 186 ALA A C 1
ATOM 1397 O O . ALA A 1 186 ? -11.789 10.222 -0.988 1.00 95.00 186 ALA A O 1
ATOM 1398 N N . CYS A 1 187 ? -10.121 11.469 -0.138 1.00 96.44 187 CYS A N 1
ATOM 1399 C CA . CYS A 1 187 ? -9.987 10.727 1.111 1.00 96.44 187 CYS A CA 1
ATOM 1400 C C . CYS A 1 187 ? -11.081 11.157 2.093 1.00 96.44 187 CYS A C 1
ATOM 1402 O O . CYS A 1 187 ? -11.373 12.347 2.217 1.00 96.44 187 CYS A O 1
ATOM 1404 N N . GLU A 1 188 ? -11.646 10.207 2.829 1.00 97.50 188 GLU A N 1
ATOM 1405 C CA . GLU A 1 188 ? -12.717 10.484 3.786 1.00 97.50 188 GLU A CA 1
ATOM 1406 C C . GLU A 1 188 ? -12.629 9.593 5.030 1.00 97.50 188 GLU A C 1
ATOM 1408 O O . GLU A 1 188 ? -12.191 8.442 4.969 1.00 97.50 188 GLU A O 1
ATOM 1413 N N . ILE A 1 189 ? -13.078 10.137 6.163 1.00 98.06 189 ILE A N 1
ATOM 1414 C CA . ILE A 1 189 ? -13.483 9.352 7.331 1.00 98.06 189 ILE A CA 1
ATOM 1415 C C . ILE A 1 189 ? -15.004 9.286 7.290 1.00 98.06 189 ILE A C 1
ATOM 1417 O O . ILE A 1 189 ? -15.667 10.323 7.216 1.00 98.06 189 ILE A O 1
ATOM 1421 N N . ARG A 1 190 ? -15.553 8.077 7.317 1.00 95.75 190 ARG A N 1
ATOM 1422 C CA . ARG A 1 190 ? -16.991 7.841 7.211 1.00 95.75 190 ARG A CA 1
ATOM 1423 C C . ARG A 1 190 ? -17.673 7.878 8.568 1.00 95.75 190 ARG A C 1
ATOM 1425 O O . ARG A 1 190 ? -17.033 7.894 9.617 1.00 95.75 190 ARG A O 1
ATOM 1432 N N . SER A 1 191 ? -19.003 7.882 8.533 1.00 94.00 191 SER A N 1
ATOM 1433 C CA . SER A 1 191 ? -19.844 8.009 9.728 1.00 94.00 191 SER A CA 1
ATOM 1434 C C . SER A 1 191 ? -19.658 6.878 10.750 1.00 94.00 191 SER A C 1
ATOM 1436 O O . SER A 1 191 ? -19.813 7.111 11.948 1.00 94.00 191 SER A O 1
ATOM 1438 N N . ASP A 1 192 ? -19.266 5.681 10.305 1.00 94.25 192 ASP A N 1
ATOM 1439 C CA . ASP A 1 192 ? -18.965 4.533 11.168 1.00 94.25 192 ASP A CA 1
ATOM 1440 C C . ASP A 1 192 ? -17.558 4.587 11.797 1.00 94.25 192 ASP A C 1
ATOM 1442 O O . ASP A 1 192 ? -17.247 3.804 12.698 1.00 94.25 192 ASP A O 1
ATOM 1446 N N . GLY A 1 193 ? -16.731 5.556 11.388 1.00 96.50 193 GLY A N 1
ATOM 1447 C CA . GLY A 1 193 ? -15.339 5.707 11.802 1.00 96.50 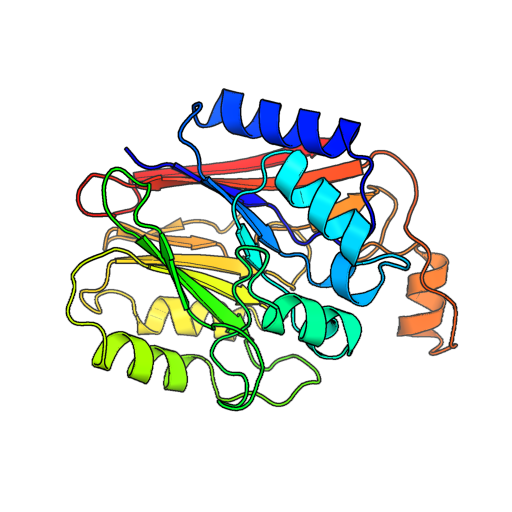193 GLY A CA 1
ATOM 1448 C C . GLY A 1 193 ? -14.343 4.979 10.898 1.00 96.50 193 GLY A C 1
ATOM 1449 O O . GLY A 1 193 ? -13.150 4.973 11.210 1.00 96.50 193 GLY A O 1
ATOM 1450 N N . SER A 1 194 ? -14.779 4.359 9.797 1.00 97.62 194 SER A N 1
ATOM 1451 C CA . SER A 1 194 ? -13.879 3.800 8.782 1.00 97.62 194 SER A CA 1
ATOM 1452 C C . SER A 1 194 ? -13.173 4.902 7.985 1.00 97.62 194 SER A C 1
ATOM 1454 O O . SER A 1 194 ? -13.684 6.011 7.829 1.00 97.62 194 SER A O 1
ATOM 1456 N N . PHE A 1 195 ? -11.976 4.607 7.481 1.00 98.50 195 PHE A N 1
ATOM 1457 C CA . PHE A 1 195 ? -11.225 5.509 6.601 1.00 98.50 195 PHE A CA 1
ATOM 1458 C C . PHE A 1 195 ? -11.178 4.942 5.187 1.00 98.50 195 PHE A C 1
ATOM 1460 O O . PHE A 1 195 ? -10.959 3.743 5.019 1.00 98.50 195 PHE A O 1
ATOM 1467 N N . PHE A 1 196 ? -11.331 5.788 4.171 1.00 98.50 196 PHE A N 1
ATOM 1468 C CA . PHE A 1 196 ? -11.188 5.391 2.776 1.00 98.50 196 PHE A CA 1
ATOM 1469 C C . PHE A 1 196 ? -10.312 6.374 2.002 1.00 98.50 196 PHE A C 1
ATOM 1471 O O . PHE A 1 196 ? -10.632 7.554 1.883 1.00 98.50 196 PHE A O 1
ATOM 1478 N N . GLN A 1 197 ? -9.228 5.854 1.427 1.00 98.19 197 GLN A N 1
ATOM 1479 C CA . GLN A 1 197 ? -8.375 6.544 0.468 1.00 98.19 197 GLN A CA 1
ATOM 1480 C C . GLN A 1 197 ? -8.410 5.810 -0.881 1.00 98.19 197 GLN A C 1
ATOM 1482 O O . GLN A 1 197 ? -7.911 4.683 -0.962 1.00 98.19 197 GLN A O 1
ATOM 1487 N N . PRO A 1 198 ? -8.943 6.431 -1.955 1.00 97.38 198 PRO A N 1
ATOM 1488 C CA . PRO A 1 198 ? -9.032 5.804 -3.279 1.00 97.38 198 PRO A CA 1
ATOM 1489 C C . PRO A 1 198 ? -7.685 5.540 -3.958 1.00 97.38 198 PRO A C 1
ATOM 1491 O O . PRO A 1 198 ? -7.588 4.635 -4.786 1.00 97.38 198 PRO A O 1
ATOM 1494 N N . GLU A 1 199 ? -6.659 6.332 -3.640 1.00 97.56 199 GLU A N 1
ATOM 1495 C CA . GLU A 1 199 ? -5.304 6.151 -4.162 1.00 97.56 199 GLU A CA 1
ATOM 1496 C C . GLU A 1 199 ? -4.279 6.857 -3.267 1.00 97.56 199 GLU A C 1
ATOM 1498 O O . GLU A 1 199 ? -4.398 8.056 -3.003 1.00 97.56 199 GLU A O 1
ATOM 1503 N N . ALA A 1 200 ? -3.269 6.110 -2.822 1.00 96.62 200 ALA A N 1
ATOM 1504 C CA . ALA A 1 200 ? -2.186 6.581 -1.960 1.00 96.62 200 ALA A CA 1
ATOM 1505 C C . ALA A 1 200 ? -1.096 7.371 -2.699 1.00 96.62 200 ALA A C 1
ATOM 1507 O O . ALA A 1 200 ? -0.253 7.998 -2.065 1.00 96.62 200 ALA A O 1
ATOM 1508 N N . GLY A 1 201 ? -1.102 7.347 -4.032 1.00 95.94 201 GLY A N 1
ATOM 1509 C CA . GLY A 1 201 ? -0.122 8.056 -4.841 1.00 95.94 201 GLY A CA 1
ATOM 1510 C C . GLY A 1 201 ? 1.113 7.229 -5.179 1.00 95.94 201 GLY A C 1
ATOM 1511 O O . GLY A 1 201 ? 1.109 5.995 -5.127 1.00 95.94 201 GLY A O 1
ATOM 1512 N N . ASN A 1 202 ? 2.197 7.917 -5.532 1.00 95.31 202 ASN A N 1
ATOM 1513 C CA . ASN A 1 202 ? 3.447 7.300 -5.971 1.00 95.31 202 ASN A CA 1
ATOM 1514 C C . ASN A 1 202 ? 4.665 7.824 -5.208 1.00 95.31 202 ASN A C 1
ATOM 1516 O O . ASN A 1 202 ? 4.693 8.956 -4.731 1.00 95.31 202 ASN A O 1
ATOM 1520 N N . ALA A 1 203 ? 5.721 7.014 -5.218 1.00 95.25 203 ALA A N 1
ATOM 1521 C CA . ALA A 1 203 ? 7.069 7.414 -4.854 1.00 95.25 203 ALA A CA 1
ATOM 1522 C C . ALA A 1 203 ? 8.008 7.228 -6.063 1.00 95.25 203 ALA A C 1
ATOM 1524 O O . ALA A 1 203 ? 8.365 6.105 -6.444 1.00 95.25 203 ALA A O 1
ATOM 1525 N N . ALA A 1 204 ? 8.327 8.336 -6.736 1.00 94.00 204 ALA A N 1
ATOM 1526 C CA . ALA A 1 204 ? 9.040 8.359 -8.015 1.00 94.00 204 ALA A CA 1
ATOM 1527 C C . ALA A 1 204 ? 9.637 9.742 -8.323 1.00 94.00 204 ALA A C 1
ATOM 1529 O O . ALA A 1 204 ? 9.281 10.743 -7.708 1.00 94.00 204 ALA A O 1
ATOM 1530 N N . CYS A 1 205 ? 10.506 9.823 -9.333 1.00 93.38 205 CYS A N 1
ATOM 1531 C CA . CYS A 1 205 ? 11.003 11.102 -9.843 1.00 93.38 205 CYS A CA 1
ATOM 1532 C C . CYS A 1 205 ? 9.871 11.929 -10.478 1.00 93.38 205 CYS A C 1
ATOM 1534 O O . CYS A 1 205 ? 9.028 11.389 -11.200 1.00 93.38 205 CYS A O 1
ATOM 1536 N N . ARG A 1 206 ? 9.870 13.249 -10.265 1.00 90.94 206 ARG A N 1
ATOM 1537 C CA . ARG A 1 206 ? 8.853 14.180 -10.782 1.00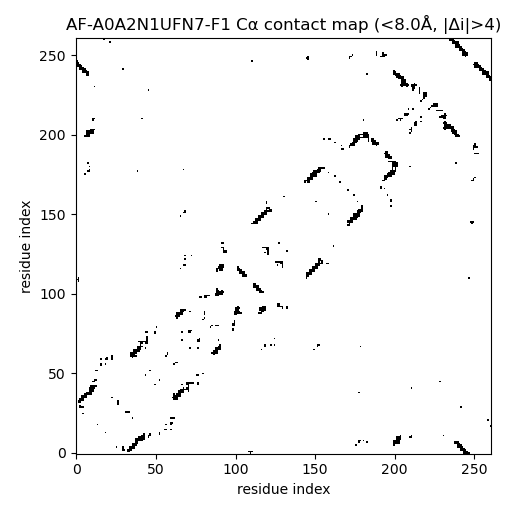 90.94 206 ARG A CA 1
ATOM 1538 C C . ARG A 1 206 ? 8.731 14.152 -12.308 1.00 90.94 206 ARG A C 1
ATOM 1540 O O . ARG A 1 206 ? 7.625 14.231 -12.831 1.00 90.94 206 ARG A O 1
ATOM 1547 N N . GLY A 1 207 ? 9.845 14.009 -13.022 1.00 90.94 207 GLY A N 1
ATOM 1548 C CA . GLY A 1 207 ? 9.893 13.890 -14.481 1.00 90.94 207 GLY A CA 1
ATOM 1549 C C . GLY A 1 207 ? 9.601 12.478 -14.988 1.00 90.94 207 GLY A C 1
ATOM 1550 O O . GLY A 1 207 ? 10.252 12.033 -15.929 1.00 90.94 207 GLY A O 1
ATOM 1551 N N . SER A 1 208 ? 8.684 11.744 -14.350 1.00 92.62 208 SER A N 1
ATOM 1552 C CA . SER A 1 208 ? 8.336 10.372 -14.729 1.00 92.62 208 SER A CA 1
ATOM 1553 C C . SER A 1 208 ? 6.843 10.185 -15.002 1.00 92.62 208 SER A C 1
ATOM 1555 O O . SER A 1 208 ? 6.000 10.897 -14.458 1.00 92.62 208 SER A O 1
ATOM 1557 N N . ILE A 1 209 ? 6.514 9.184 -15.822 1.00 91.38 209 ILE A N 1
ATOM 1558 C CA . ILE A 1 209 ? 5.148 8.695 -16.039 1.00 91.38 209 ILE A CA 1
ATOM 1559 C C . ILE A 1 209 ? 5.076 7.280 -15.471 1.00 91.38 209 ILE A C 1
ATOM 1561 O O . ILE A 1 209 ? 5.698 6.358 -16.001 1.00 91.38 209 ILE A O 1
ATOM 1565 N N . ALA A 1 210 ? 4.332 7.114 -14.373 1.00 84.31 210 ALA A N 1
ATOM 1566 C CA . ALA A 1 210 ? 4.280 5.862 -13.611 1.00 84.31 210 ALA A CA 1
ATOM 1567 C C . ALA A 1 210 ? 5.688 5.321 -13.269 1.00 84.31 210 ALA A C 1
ATOM 1569 O O . ALA A 1 210 ? 5.962 4.132 -13.412 1.00 84.31 210 ALA A O 1
ATOM 1570 N N . GLY A 1 211 ? 6.607 6.220 -12.892 1.00 87.88 211 GLY A N 1
ATOM 1571 C CA . GLY A 1 211 ? 8.000 5.900 -12.564 1.00 87.88 211 GLY A CA 1
ATOM 1572 C C . GLY A 1 211 ? 8.974 5.934 -13.740 1.00 87.88 211 GLY A C 1
ATOM 1573 O O . GLY A 1 211 ? 10.138 6.287 -13.552 1.00 87.88 211 GLY A O 1
ATOM 1574 N N . LEU A 1 212 ? 8.510 5.676 -14.962 1.00 91.19 212 LEU A N 1
ATOM 1575 C CA . LEU A 1 212 ? 9.374 5.573 -16.138 1.00 91.19 212 LEU A CA 1
ATOM 1576 C C . LEU A 1 212 ? 9.697 6.935 -16.760 1.00 91.19 212 LEU A C 1
ATOM 1578 O O . LEU A 1 212 ? 8.883 7.860 -16.717 1.00 91.19 212 LEU A O 1
ATOM 1582 N N . ALA A 1 213 ? 10.853 7.029 -17.419 1.00 94.38 213 ALA A N 1
ATOM 1583 C CA . ALA A 1 213 ? 11.142 8.121 -18.342 1.00 94.38 213 ALA A CA 1
ATOM 1584 C C . ALA A 1 213 ? 10.023 8.220 -19.410 1.00 94.38 213 ALA A C 1
ATOM 1586 O O . ALA A 1 213 ? 9.606 7.184 -19.939 1.00 94.38 213 ALA A O 1
ATOM 1587 N N . PRO A 1 214 ? 9.506 9.422 -19.733 1.00 95.88 214 PRO A N 1
ATOM 1588 C CA . PRO A 1 214 ? 8.390 9.601 -20.662 1.00 95.88 214 PRO A CA 1
ATOM 1589 C C . PRO A 1 214 ? 8.560 8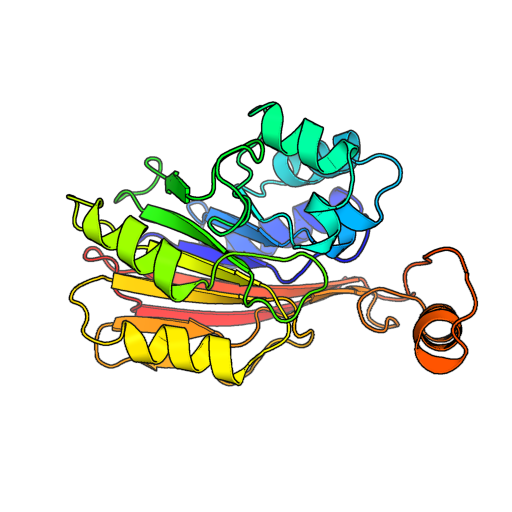.923 -22.028 1.00 95.88 214 PRO A C 1
ATOM 1591 O O . PRO A 1 214 ? 7.610 8.324 -22.529 1.00 95.88 214 PRO A O 1
ATOM 1594 N N . ASP A 1 215 ? 9.757 8.957 -22.619 1.00 96.38 215 ASP A N 1
ATOM 1595 C CA . ASP A 1 215 ? 10.023 8.321 -23.915 1.00 96.38 215 ASP A CA 1
ATOM 1596 C C . ASP A 1 215 ? 10.006 6.786 -23.810 1.00 96.38 215 ASP A C 1
ATOM 1598 O O . ASP A 1 215 ? 9.451 6.106 -24.673 1.00 96.38 215 ASP A O 1
ATOM 1602 N N . ILE A 1 216 ? 10.548 6.230 -22.721 1.00 95.00 216 ILE A N 1
ATOM 1603 C CA . ILE A 1 216 ? 10.490 4.798 -22.412 1.00 95.00 216 ILE A CA 1
ATOM 1604 C C . ILE A 1 216 ? 9.048 4.361 -22.169 1.00 95.00 216 ILE A C 1
ATOM 1606 O O . ILE A 1 216 ? 8.623 3.316 -22.669 1.00 95.00 216 ILE A O 1
ATOM 1610 N N . TRP A 1 217 ? 8.272 5.154 -21.430 1.00 94.44 217 TRP A N 1
ATOM 1611 C CA . TRP A 1 217 ? 6.854 4.890 -21.221 1.00 94.44 217 TRP A CA 1
ATOM 1612 C C . TRP A 1 217 ? 6.103 4.859 -22.557 1.00 94.44 217 TRP A C 1
ATOM 1614 O O . TRP A 1 217 ? 5.385 3.893 -22.827 1.00 94.44 217 TRP A O 1
ATOM 1624 N N . TRP A 1 218 ? 6.321 5.859 -23.417 1.00 96.75 218 TRP A N 1
ATOM 1625 C CA . TRP A 1 218 ? 5.674 5.971 -24.725 1.00 96.75 218 TRP A CA 1
ATOM 1626 C C . TRP A 1 218 ? 5.994 4.777 -25.625 1.00 96.75 218 TRP A C 1
ATOM 1628 O O . TRP A 1 218 ? 5.080 4.093 -26.093 1.00 96.75 218 TRP A O 1
ATOM 1638 N N . LYS A 1 219 ? 7.285 4.454 -25.776 1.00 96.69 219 LYS A N 1
ATOM 1639 C CA . LYS A 1 219 ? 7.751 3.293 -26.546 1.00 96.69 219 LYS A CA 1
ATOM 1640 C C . LYS A 1 219 ? 7.083 2.003 -26.076 1.00 96.69 219 LYS A C 1
ATOM 1642 O O . LYS A 1 219 ? 6.623 1.210 -26.891 1.00 96.69 219 LYS A O 1
ATOM 1647 N N . ARG A 1 220 ? 6.957 1.798 -24.760 1.00 92.81 220 ARG A N 1
ATOM 1648 C CA . ARG A 1 220 ? 6.352 0.576 -24.197 1.00 92.81 220 ARG A CA 1
ATOM 1649 C C . ARG A 1 220 ? 4.835 0.524 -24.330 1.00 92.81 220 ARG A C 1
ATOM 1651 O O . ARG A 1 220 ? 4.293 -0.553 -24.571 1.00 92.81 220 ARG A O 1
ATOM 1658 N N . LYS A 1 221 ? 4.139 1.634 -24.075 1.00 92.31 221 LYS A N 1
ATOM 1659 C CA . LYS A 1 221 ? 2.673 1.650 -23.940 1.00 92.31 221 LYS A CA 1
ATOM 1660 C C . LYS A 1 221 ? 1.955 1.969 -25.244 1.00 92.31 221 LYS A C 1
ATOM 1662 O O . LYS A 1 221 ? 0.920 1.363 -25.506 1.00 92.31 221 LYS A O 1
ATOM 1667 N N . ILE A 1 222 ? 2.510 2.874 -26.045 1.00 96.62 222 ILE A N 1
ATOM 1668 C CA . ILE A 1 222 ? 1.910 3.336 -27.299 1.00 96.62 222 ILE A CA 1
ATOM 1669 C C . ILE A 1 222 ? 2.506 2.575 -28.480 1.00 96.62 222 ILE A C 1
ATOM 1671 O O . ILE A 1 222 ? 1.778 1.890 -29.192 1.00 96.62 222 ILE A O 1
ATOM 1675 N N . GLU A 1 223 ? 3.830 2.611 -28.643 1.00 96.94 223 GLU A N 1
ATOM 1676 C CA . GLU A 1 223 ? 4.504 1.970 -29.788 1.00 96.94 223 GLU A CA 1
ATOM 1677 C C . GLU A 1 223 ? 4.674 0.454 -29.610 1.00 96.94 223 GLU A C 1
ATOM 1679 O O . GLU A 1 223 ? 4.946 -0.262 -30.570 1.00 96.94 223 GLU A O 1
ATOM 1684 N N . ARG A 1 224 ? 4.485 -0.047 -28.381 1.00 94.19 224 ARG A N 1
ATOM 1685 C CA . ARG A 1 224 ? 4.615 -1.464 -27.996 1.00 94.19 224 ARG A CA 1
ATOM 1686 C C . ARG A 1 224 ? 5.989 -2.063 -28.319 1.00 94.19 224 ARG A C 1
ATOM 1688 O O . ARG A 1 224 ? 6.111 -3.264 -28.553 1.00 94.19 224 ARG A O 1
ATOM 1695 N N . VAL A 1 225 ? 7.031 -1.238 -28.275 1.00 95.00 225 VAL A N 1
ATOM 1696 C CA . VAL A 1 225 ? 8.419 -1.651 -28.482 1.00 95.00 225 VAL A CA 1
ATOM 1697 C C . VAL A 1 225 ? 9.009 -2.153 -27.158 1.00 95.00 225 VAL A C 1
ATOM 1699 O O . VAL A 1 225 ? 8.882 -1.478 -26.127 1.00 95.00 225 VAL A O 1
ATOM 1702 N N . PRO A 1 226 ? 9.673 -3.324 -27.146 1.00 90.75 226 PRO A N 1
ATOM 1703 C CA . PRO A 1 226 ? 10.384 -3.796 -25.969 1.00 90.75 226 PRO A CA 1
ATOM 1704 C C . PRO A 1 226 ? 11.629 -2.933 -25.739 1.00 90.75 226 PRO A C 1
ATOM 1706 O O . PRO A 1 226 ? 12.628 -3.045 -26.444 1.00 90.75 226 PRO A O 1
ATOM 1709 N N . VAL A 1 227 ? 11.569 -2.073 -24.727 1.00 92.75 227 VAL A N 1
ATOM 1710 C CA . VAL A 1 227 ? 12.704 -1.276 -24.249 1.00 92.75 227 VAL A CA 1
ATOM 1711 C C . VAL A 1 227 ? 12.924 -1.514 -22.761 1.00 92.75 227 VAL A C 1
ATOM 1713 O O . VAL A 1 227 ? 11.981 -1.817 -22.021 1.00 92.75 227 VAL A O 1
ATOM 1716 N N . LEU A 1 228 ? 14.176 -1.386 -22.323 1.00 86.81 228 LEU A N 1
ATOM 1717 C CA . LEU A 1 228 ? 14.535 -1.517 -20.913 1.00 86.81 228 LEU A CA 1
ATOM 1718 C C . LEU A 1 228 ? 13.835 -0.437 -20.078 1.00 86.81 228 LEU A C 1
ATOM 1720 O O . LEU A 1 228 ? 13.731 0.714 -20.499 1.00 86.81 228 LEU A O 1
ATOM 1724 N N . SER A 1 229 ? 13.364 -0.813 -18.885 1.00 86.06 229 SER A N 1
ATOM 1725 C CA . SER A 1 229 ? 12.844 0.144 -17.905 1.00 86.06 229 SER A CA 1
ATOM 1726 C C . SER A 1 229 ? 13.954 1.124 -17.520 1.00 86.06 229 SER A C 1
ATOM 1728 O O . SER A 1 229 ? 15.019 0.697 -17.079 1.00 86.06 229 SER A O 1
ATOM 1730 N N . GLN A 1 230 ? 13.690 2.423 -17.638 1.00 88.44 230 GLN A N 1
ATOM 1731 C CA . GLN A 1 230 ? 14.556 3.472 -17.104 1.00 88.44 230 GLN A CA 1
ATOM 1732 C C . GLN A 1 230 ? 13.695 4.421 -16.268 1.00 88.44 230 GLN A C 1
ATOM 1734 O O . GLN A 1 230 ? 12.600 4.779 -16.724 1.00 88.44 230 GLN A O 1
ATOM 1739 N N . PRO A 1 231 ? 14.140 4.795 -15.056 1.00 87.88 231 PRO A N 1
ATOM 1740 C CA . PRO A 1 231 ? 13.413 5.747 -14.232 1.00 87.88 231 PRO A CA 1
ATOM 1741 C C . PRO A 1 231 ? 13.380 7.122 -14.906 1.00 87.88 231 PRO A C 1
ATOM 1743 O O . PRO A 1 231 ? 14.259 7.460 -15.700 1.00 87.88 231 PRO A O 1
ATOM 1746 N N . GLY A 1 232 ? 12.371 7.927 -14.580 1.00 88.44 232 GLY A N 1
ATOM 1747 C CA . GLY A 1 232 ? 12.377 9.341 -14.954 1.00 88.44 232 GLY A CA 1
ATOM 1748 C C . GLY A 1 232 ? 13.454 10.143 -14.214 1.00 88.44 232 GLY A C 1
ATOM 1749 O O . GLY A 1 232 ? 14.174 9.631 -13.357 1.00 88.44 232 GLY A O 1
ATOM 1750 N N . TRP A 1 233 ? 13.540 11.432 -14.530 1.00 88.75 233 TRP A N 1
ATOM 1751 C CA . TRP A 1 233 ? 14.539 12.352 -13.975 1.00 88.75 233 TRP A CA 1
ATOM 1752 C C . TRP A 1 233 ? 13.919 13.412 -13.056 1.00 88.75 233 TRP A C 1
ATOM 1754 O O . TRP A 1 233 ? 12.698 13.563 -12.970 1.00 88.75 233 TRP A O 1
ATOM 1764 N N . GLY A 1 234 ? 14.781 14.184 -12.393 1.00 90.00 234 GLY A N 1
ATOM 1765 C CA . GLY A 1 234 ? 14.397 15.292 -11.517 1.00 90.00 234 GLY A CA 1
ATOM 1766 C C . GLY A 1 234 ? 14.252 14.892 -10.050 1.00 90.00 234 GLY A C 1
ATOM 1767 O O . GLY A 1 234 ? 14.659 13.802 -9.652 1.00 90.00 234 GLY A O 1
ATOM 1768 N N . ALA A 1 235 ? 13.680 15.806 -9.265 1.00 91.00 235 ALA A N 1
ATOM 1769 C CA . ALA A 1 235 ? 13.437 15.630 -7.838 1.00 91.00 235 ALA A CA 1
ATOM 1770 C C . ALA A 1 235 ? 12.642 14.349 -7.566 1.00 91.00 235 ALA A C 1
ATOM 1772 O O . ALA A 1 235 ? 11.643 14.069 -8.239 1.00 91.00 235 ALA A O 1
ATOM 1773 N N . TRP A 1 236 ? 13.094 13.564 -6.591 1.00 94.06 236 TRP A N 1
ATOM 1774 C CA . TRP A 1 236 ? 12.327 12.419 -6.121 1.00 94.06 236 TRP A CA 1
ATOM 1775 C C . TRP A 1 236 ? 11.229 12.916 -5.193 1.00 94.06 236 TRP A C 1
ATOM 1777 O O . TRP A 1 236 ? 11.495 13.714 -4.294 1.00 94.06 236 TRP A O 1
ATOM 1787 N N . ARG A 1 237 ? 10.008 12.431 -5.408 1.00 94.75 237 ARG A N 1
ATOM 1788 C CA . ARG A 1 237 ? 8.856 12.752 -4.573 1.00 94.75 237 ARG A CA 1
ATOM 1789 C C . ARG A 1 237 ? 8.202 11.490 -4.036 1.00 94.75 237 ARG A C 1
ATOM 1791 O O . ARG A 1 237 ? 8.217 10.461 -4.714 1.00 94.75 237 ARG A O 1
ATOM 1798 N N . CYS A 1 238 ? 7.584 11.596 -2.869 1.00 96.94 238 CYS A N 1
ATOM 1799 C CA . CYS A 1 238 ? 6.747 10.560 -2.284 1.00 96.94 238 CYS A CA 1
ATOM 1800 C C . CYS A 1 238 ? 5.452 11.162 -1.771 1.00 96.94 238 CYS A C 1
ATOM 1802 O O . CYS A 1 238 ? 5.468 11.984 -0.856 1.00 96.94 238 CYS A O 1
ATOM 1804 N N . ASP A 1 239 ? 4.342 10.701 -2.330 1.00 97.75 239 ASP A N 1
ATOM 1805 C CA . ASP A 1 239 ? 3.027 10.903 -1.738 1.00 97.75 239 ASP A CA 1
ATOM 1806 C C . ASP A 1 239 ? 2.911 10.032 -0.481 1.00 97.75 239 ASP A C 1
ATOM 1808 O O . ASP A 1 239 ? 3.411 8.900 -0.449 1.00 97.75 239 ASP A O 1
ATOM 1812 N N . PHE A 1 240 ? 2.284 10.547 0.570 1.00 98.00 240 PHE A N 1
ATOM 1813 C CA . PHE A 1 240 ? 2.033 9.780 1.782 1.00 98.00 240 PHE A CA 1
ATOM 1814 C C . PHE A 1 240 ? 0.731 10.193 2.452 1.00 98.00 240 PHE A C 1
ATOM 1816 O O . PHE A 1 240 ? 0.189 11.276 2.234 1.00 98.00 240 PHE A O 1
ATOM 1823 N N . THR A 1 241 ? 0.208 9.309 3.293 1.00 98.62 241 THR A N 1
ATOM 1824 C CA . THR A 1 241 ? -0.957 9.592 4.128 1.00 98.62 241 THR A CA 1
ATOM 1825 C C . THR A 1 241 ? -0.725 9.111 5.546 1.00 98.62 241 THR A C 1
ATOM 1827 O O . THR A 1 241 ? -0.334 7.969 5.766 1.00 98.62 241 THR A O 1
ATOM 1830 N N . LEU A 1 242 ? -0.959 9.999 6.506 1.00 98.44 242 LEU A N 1
ATOM 1831 C CA . LEU A 1 242 ? -0.968 9.705 7.930 1.00 98.44 242 LEU A CA 1
ATOM 1832 C C . LEU A 1 242 ? -2.405 9.483 8.385 1.00 98.44 242 LEU A C 1
ATOM 1834 O O . LEU A 1 242 ? -3.281 10.281 8.054 1.00 98.44 242 LEU A O 1
ATOM 1838 N N . LEU A 1 243 ? -2.628 8.444 9.180 1.00 98.50 243 LEU A N 1
ATOM 1839 C CA . LEU A 1 243 ? -3.918 8.115 9.769 1.00 98.50 243 LEU A CA 1
ATOM 1840 C C . LEU A 1 243 ? -3.760 7.896 11.272 1.00 98.50 243 LEU A C 1
ATOM 1842 O O . LEU A 1 243 ? -2.979 7.049 11.706 1.00 98.50 243 LEU A O 1
ATOM 1846 N N . TRP A 1 244 ? -4.528 8.641 12.061 1.00 97.75 244 TRP A N 1
ATOM 1847 C CA . TRP A 1 244 ? -4.602 8.483 13.510 1.00 97.75 244 TRP A CA 1
ATOM 1848 C C . TRP A 1 244 ? -5.869 7.719 13.864 1.00 97.75 244 TRP A C 1
ATOM 1850 O O . TRP A 1 244 ? -6.971 8.152 13.507 1.00 97.75 244 TRP A O 1
ATOM 1860 N N . LEU A 1 245 ? -5.710 6.624 14.606 1.00 96.88 245 LEU A N 1
ATOM 1861 C CA . LEU A 1 245 ? -6.839 5.886 15.163 1.00 96.88 245 LEU A CA 1
ATOM 1862 C C . LEU A 1 245 ? -7.013 6.204 16.653 1.00 96.88 245 LEU A C 1
ATOM 1864 O O . LEU A 1 245 ? -6.038 6.464 17.368 1.00 96.88 245 LEU A O 1
ATOM 1868 N N . ASP A 1 246 ? -8.252 6.172 17.134 1.00 95.12 246 ASP A N 1
ATOM 1869 C CA . ASP A 1 246 ? -8.539 6.175 18.569 1.00 95.12 246 ASP A CA 1
ATOM 1870 C C . ASP A 1 246 ? -8.272 4.809 19.226 1.00 95.12 246 ASP A C 1
ATOM 1872 O O . ASP A 1 246 ? -7.704 3.887 18.636 1.00 95.12 246 ASP A O 1
ATOM 1876 N N . THR A 1 247 ? -8.647 4.691 20.498 1.00 91.50 247 THR A N 1
ATOM 1877 C CA . THR A 1 247 ? -8.509 3.467 21.297 1.00 91.50 247 THR A CA 1
ATOM 1878 C C . THR A 1 247 ? -9.405 2.324 20.818 1.00 91.50 247 THR A C 1
ATOM 1880 O O . THR A 1 247 ? -9.067 1.154 21.010 1.00 91.50 247 THR A O 1
ATOM 1883 N N . ASP A 1 248 ? -10.516 2.634 20.155 1.00 91.75 248 ASP A N 1
ATOM 1884 C CA . ASP A 1 248 ? -11.419 1.638 19.583 1.00 91.75 248 ASP A CA 1
ATOM 1885 C C . ASP A 1 248 ? -10.959 1.200 18.187 1.00 91.75 248 ASP A C 1
ATOM 1887 O O . ASP A 1 248 ? -11.320 0.117 17.728 1.00 91.75 248 ASP A O 1
ATOM 1891 N N . GLY A 1 249 ? -10.035 1.951 17.585 1.00 94.12 249 GLY A N 1
ATOM 1892 C CA . GLY A 1 249 ? -9.480 1.723 16.257 1.00 94.12 249 GLY A CA 1
ATOM 1893 C C . GLY A 1 249 ? -10.161 2.566 15.181 1.00 94.12 249 GLY A C 1
ATOM 1894 O O . GLY A 1 249 ? -9.868 2.376 14.001 1.00 94.12 249 GLY A O 1
ATOM 1895 N N . LYS A 1 250 ? -11.072 3.474 15.556 1.00 96.56 250 LYS A N 1
ATOM 1896 C CA . LYS A 1 250 ? -11.760 4.354 14.611 1.00 96.56 250 LYS A CA 1
ATOM 1897 C C . LYS A 1 250 ? -10.830 5.443 14.123 1.00 96.56 250 LYS A C 1
ATOM 1899 O O . LYS A 1 250 ? -10.043 5.990 14.896 1.00 96.56 250 LYS A O 1
ATOM 1904 N N . ALA A 1 251 ? -10.928 5.766 12.841 1.00 97.62 251 ALA A N 1
ATOM 1905 C CA . ALA A 1 251 ? -10.198 6.876 12.264 1.00 97.62 251 ALA A CA 1
ATOM 1906 C C . ALA A 1 251 ? -10.706 8.196 12.856 1.00 97.62 251 ALA A C 1
ATOM 1908 O O . ALA A 1 251 ? -11.896 8.491 12.815 1.00 97.62 251 ALA A O 1
ATOM 1909 N N . GLN A 1 252 ? -9.788 8.988 13.406 1.00 97.00 252 GLN A N 1
ATOM 1910 C CA . GLN A 1 252 ? -10.093 10.288 14.017 1.00 97.00 252 GLN A CA 1
ATOM 1911 C C . GLN A 1 252 ? -9.618 11.450 13.152 1.00 97.00 252 GLN A C 1
ATOM 1913 O O . GLN A 1 252 ? -10.241 12.507 13.087 1.00 97.00 252 GLN A O 1
ATOM 1918 N N . LYS A 1 253 ? -8.472 11.263 12.500 1.00 97.25 253 LYS A N 1
ATOM 1919 C CA . LYS A 1 253 ? -7.813 12.284 11.695 1.00 97.25 253 LYS A CA 1
ATOM 1920 C C . LYS A 1 253 ? -6.990 11.605 10.617 1.00 97.25 253 LYS A C 1
ATOM 1922 O O . LYS A 1 253 ? -6.377 10.572 10.878 1.00 97.25 253 LYS A O 1
ATOM 1927 N N . PHE A 1 254 ? -6.906 12.237 9.454 1.00 98.12 254 PHE A N 1
ATOM 1928 C CA . PHE A 1 254 ? -5.903 11.912 8.452 1.00 98.12 254 PHE A CA 1
ATOM 1929 C C . PHE A 1 254 ? -5.219 13.176 7.926 1.00 98.12 254 PHE A C 1
ATOM 1931 O O . PHE A 1 254 ? -5.702 14.293 8.123 1.00 98.12 254 PHE A O 1
ATOM 1938 N N . MET A 1 255 ? -4.073 12.990 7.281 1.00 97.69 255 MET A N 1
ATOM 1939 C CA . MET A 1 255 ? -3.345 14.023 6.551 1.00 97.69 255 MET A CA 1
ATOM 1940 C C . MET A 1 255 ? -2.697 13.375 5.336 1.00 97.69 255 MET A C 1
ATOM 1942 O O . MET A 1 255 ? -1.992 12.384 5.493 1.00 97.69 255 MET A O 1
ATOM 1946 N N . SER A 1 256 ? -2.915 13.941 4.157 1.00 97.69 256 SER A N 1
ATOM 1947 C CA . SER A 1 256 ? -2.278 13.506 2.914 1.00 97.69 256 SER A CA 1
ATOM 1948 C C . SER A 1 256 ? -1.392 14.634 2.402 1.00 97.69 256 SER A C 1
ATOM 1950 O O . SER A 1 256 ? -1.834 15.782 2.375 1.00 97.69 256 SER A O 1
ATOM 1952 N N . ASP A 1 257 ? -0.153 14.319 2.038 1.00 97.25 257 ASP A N 1
ATOM 1953 C CA . ASP A 1 257 ? 0.834 15.305 1.588 1.00 97.25 257 ASP A CA 1
ATOM 1954 C C . ASP A 1 257 ? 1.892 14.643 0.684 1.00 97.25 257 ASP A C 1
ATOM 1956 O O . ASP A 1 257 ? 1.937 13.415 0.552 1.00 97.25 257 ASP A O 1
ATOM 1960 N N . THR A 1 258 ? 2.744 15.454 0.061 1.00 96.94 258 THR A N 1
ATOM 1961 C CA . THR A 1 258 ? 3.838 15.010 -0.805 1.00 96.94 258 THR A CA 1
ATOM 1962 C C . THR A 1 258 ? 5.169 15.548 -0.287 1.00 96.94 258 THR A C 1
ATOM 1964 O O . THR A 1 258 ? 5.365 16.751 -0.140 1.00 96.94 258 THR A O 1
ATOM 1967 N N . PHE A 1 259 ? 6.129 14.653 -0.070 1.00 96.12 259 PHE A N 1
ATOM 1968 C CA . PHE A 1 259 ? 7.505 15.006 0.270 1.00 96.12 259 PHE A CA 1
ATOM 1969 C C . PHE A 1 259 ? 8.370 15.060 -1.000 1.00 96.12 259 PHE A C 1
ATOM 1971 O O . PHE A 1 259 ? 8.309 14.125 -1.796 1.00 96.12 259 PHE A O 1
ATOM 1978 N N . GLU A 1 260 ? 9.195 16.096 -1.192 1.00 93.31 260 GLU A N 1
ATOM 1979 C CA . GLU A 1 260 ? 10.076 16.277 -2.368 1.00 93.31 260 GLU A CA 1
ATOM 1980 C C . GLU A 1 260 ? 11.523 16.609 -1.937 1.00 93.31 260 GLU A C 1
ATOM 1982 O O . GLU A 1 260 ? 11.728 17.291 -0.930 1.00 93.31 260 GLU A O 1
ATOM 1987 N N . PHE A 1 261 ? 12.517 16.101 -2.685 1.00 86.06 261 PHE A N 1
ATOM 1988 C CA . PHE A 1 261 ? 13.961 16.342 -2.485 1.00 86.06 261 PHE A CA 1
ATOM 1989 C C . PHE A 1 261 ? 14.564 17.338 -3.470 1.00 86.06 261 PHE A C 1
ATOM 1991 O O . PHE A 1 261 ? 14.281 17.198 -4.681 1.00 86.06 261 PHE A O 1
#

Secondary structure (DSSP, 8-state):
--EEEEE-EE-S---HHHHHHHHHHHHHHH-TTPEEEEE-HHHHHH-SSHHHHHHHHHHTT--EEE--HHHHTSHHHHHHHHH-SS-BB--TTS-TTSSSBSEEEE-SSSS-EEEEEEE-S-SSS----HHHHHHHHHHH--S---EEEEEESS-HHHHHHHHHHTTTSS--EEEEEESSSSPPS--EE-TTS-EEES---EEEEEEEEEEE-HHHHHHHHTS-------EEEEEEEEEEEEEEE-SSS-EEEEEEEEEE-

Sequence (261 aa):
MPVFAFLGVFQHEVASQQLRKLVDAVRALAGNGCIVMCNTGGLFANAARLDSQVEVLFESGIDLVFPGEQAIARGAARSLVGSGRWPVVRPLNLPATSPGQGALLLDNCSKPVWVVSVLDGSGRIPVEPAHVVLEDFFGNKSDSFPVLINVHGNDFDYKRALAWKYENSGHQISWFCSGGGAMSSACEIRSDGSFFQPEAGNAACRGSIAGLAPDIWWKRKIERVPVLSQPGWGAWRCDFTLLWLDTDGKAQKFMSDTFEF

Radius of gyration: 17.27 Å; Cα contacts (8 Å, |Δi|>4): 604; chains: 1; bounding box: 41×38×52 Å

Nearest PDB structures (foldseek):
  2cv9-assembly1_A  TM=8.870E-01  e=3.081E-18  Thermus thermophilus HB8
  1t70-assembly4_H  TM=8.736E-01  e=2.741E-18  Deinococcus radiodurans R1 = ATCC 13939 = DSM 20539
  1t71-assembly1_A  TM=8.711E-01  e=4.377E-18  Mycoplasmoides pneumoniae M129
  4b2o-assembly1_D  TM=8.749E-01  e=2.252E-17  Bacillus subtilis subsp. subtilis str. 168
  3g8r-assembly1_B  TM=3.214E-01  e=5.604E-02  Chromobacterium violaceum ATCC 12472